Protein AF-A0A2R6L398-F1 (afdb_monomer_lite)

pLDDT: mean 74.59, std 21.19, range [33.53, 98.88]

Secondary structure (DSSP, 8-state):
--BS-EE-STT-EE-S-BS-EE-STT-EE-S-BS-EE-STT-EE-S-BS-EE-STT-EE-S-BS-EE-STT-EE-SBBS-EE-STT-B--B-SSS-----SSS---------BTTBPPSSSS------TTEEEEE-SSS-EEEEETT---------GGG----PPP-HHHHHHHHHT---EEE--SSTTTT-SS--EEE--HHHHHHHH---

Structure (mmCIF, N/CA/C/O backbone):
data_AF-A0A2R6L398-F1
#
_entry.id   AF-A0A2R6L398-F1
#
loop_
_atom_site.group_PDB
_atom_site.id
_atom_site.type_symbol
_atom_site.label_atom_id
_atom_site.label_alt_id
_atom_site.label_comp_id
_atom_site.label_asym_id
_atom_site.label_entity_id
_atom_site.label_seq_id
_atom_site.pdbx_PDB_ins_code
_atom_site.Cartn_x
_atom_site.Cartn_y
_atom_site.Cartn_z
_atom_site.occupancy
_atom_site.B_iso_or_equiv
_atom_site.auth_seq_id
_atom_site.auth_comp_id
_atom_site.auth_asym_id
_atom_site.auth_atom_id
_atom_site.pdbx_PDB_model_num
ATOM 1 N N . GLY A 1 1 ? 15.435 5.598 -22.500 1.00 84.69 1 GLY A N 1
ATOM 2 C CA . GLY A 1 1 ? 16.871 5.995 -22.479 1.00 84.69 1 GLY A CA 1
ATOM 3 C C . GLY A 1 1 ? 17.606 5.277 -21.354 1.00 84.69 1 GLY A C 1
ATOM 4 O O . GLY A 1 1 ? 17.032 4.351 -20.804 1.00 84.69 1 GLY A O 1
ATOM 5 N N . GLY A 1 2 ? 18.828 5.672 -20.981 1.00 94.19 2 GLY A N 1
ATOM 6 C CA . GLY A 1 2 ? 19.581 5.035 -19.880 1.00 94.19 2 GLY A CA 1
ATOM 7 C C . GLY A 1 2 ? 20.466 3.852 -20.300 1.00 94.19 2 GLY A C 1
ATOM 8 O O . GLY A 1 2 ? 20.735 3.682 -21.487 1.00 94.19 2 GLY A O 1
ATOM 9 N N . GLU A 1 3 ? 20.933 3.059 -19.334 1.00 97.88 3 GLU A N 1
ATOM 10 C CA . GLU A 1 3 ? 21.936 2.000 -19.526 1.00 97.88 3 GLU A CA 1
ATOM 11 C C . GLU A 1 3 ? 21.366 0.613 -19.180 1.00 97.88 3 GLU A C 1
ATOM 13 O O . GLU A 1 3 ? 20.713 0.431 -18.155 1.00 97.88 3 GLU A O 1
ATOM 18 N N . ALA A 1 4 ? 21.632 -0.377 -20.040 1.00 97.44 4 ALA A N 1
ATOM 19 C CA . ALA A 1 4 ? 21.307 -1.792 -19.821 1.00 97.44 4 ALA A CA 1
ATOM 20 C C . ALA A 1 4 ? 19.818 -2.117 -19.555 1.00 97.44 4 ALA A C 1
ATOM 22 O O . ALA A 1 4 ? 19.506 -3.110 -18.905 1.00 97.44 4 ALA A O 1
ATOM 23 N N . ASN A 1 5 ? 18.888 -1.312 -20.073 1.00 98.19 5 ASN A N 1
ATOM 24 C CA . ASN A 1 5 ? 17.454 -1.602 -19.991 1.00 98.19 5 ASN A CA 1
ATOM 25 C C . ASN A 1 5 ? 17.017 -2.598 -21.077 1.00 98.19 5 ASN A C 1
ATOM 27 O O . ASN A 1 5 ? 17.480 -2.510 -22.215 1.00 98.19 5 ASN A O 1
ATOM 31 N N . THR A 1 6 ? 16.084 -3.491 -20.748 1.00 98.44 6 THR A N 1
ATOM 32 C CA . THR A 1 6 ? 15.532 -4.501 -21.662 1.00 98.44 6 THR A CA 1
ATOM 33 C C . THR A 1 6 ? 14.008 -4.421 -21.686 1.00 98.44 6 THR A C 1
ATOM 35 O O . THR A 1 6 ? 13.364 -4.649 -20.671 1.00 98.44 6 THR A O 1
ATOM 38 N N . ALA A 1 7 ? 13.424 -4.138 -22.849 1.00 98.19 7 ALA A N 1
ATOM 39 C CA . ALA A 1 7 ? 11.990 -4.279 -23.102 1.00 98.19 7 ALA A CA 1
ATOM 40 C C . ALA A 1 7 ? 11.810 -5.362 -24.173 1.00 98.19 7 ALA A C 1
ATOM 42 O O . ALA A 1 7 ? 12.080 -5.111 -25.346 1.00 98.19 7 ALA A O 1
ATOM 43 N N . SER A 1 8 ? 11.461 -6.583 -23.765 1.00 98.19 8 SER A N 1
ATOM 44 C CA . SER A 1 8 ? 11.396 -7.752 -24.658 1.00 98.19 8 SER A CA 1
ATOM 45 C C . SER A 1 8 ? 9.987 -8.306 -24.858 1.00 98.19 8 SER A C 1
ATOM 47 O O . SER A 1 8 ? 9.785 -9.107 -25.768 1.00 98.19 8 SER A O 1
ATOM 49 N N . GLY A 1 9 ? 9.024 -7.909 -24.021 1.00 97.75 9 GLY A N 1
ATOM 50 C CA . GLY A 1 9 ? 7.619 -8.270 -24.196 1.00 97.75 9 GLY A CA 1
ATOM 51 C C . GLY A 1 9 ? 6.961 -7.523 -25.360 1.00 97.75 9 GLY A C 1
ATOM 52 O O . GLY A 1 9 ? 7.404 -6.444 -25.764 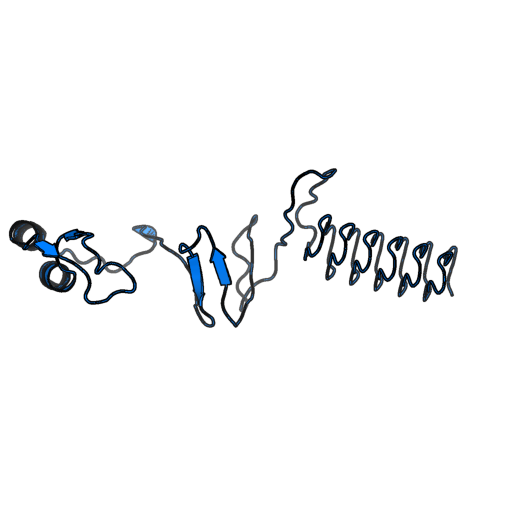1.00 97.75 9 GLY A O 1
ATOM 53 N N . ILE A 1 10 ? 5.881 -8.085 -25.906 1.00 98.38 10 ILE A N 1
ATOM 54 C CA . ILE A 1 10 ? 5.078 -7.423 -26.948 1.00 98.38 10 ILE A CA 1
ATOM 55 C C . ILE A 1 10 ? 4.524 -6.119 -26.364 1.00 98.38 10 ILE A C 1
ATOM 57 O O . ILE A 1 10 ? 3.899 -6.156 -25.315 1.00 98.38 10 ILE A O 1
ATOM 61 N N . ASN A 1 11 ? 4.752 -4.976 -27.019 1.00 98.50 11 ASN A N 1
ATOM 62 C CA . ASN A 1 11 ? 4.367 -3.637 -26.536 1.00 98.50 11 ASN A CA 1
ATOM 63 C C . ASN A 1 11 ? 4.951 -3.233 -25.165 1.00 98.50 11 ASN A C 1
ATOM 65 O O . ASN A 1 11 ? 4.483 -2.265 -24.564 1.00 98.50 11 ASN A O 1
ATOM 69 N N . ALA A 1 12 ? 5.965 -3.942 -24.661 1.00 98.38 12 ALA A N 1
ATOM 70 C CA . ALA A 1 12 ? 6.579 -3.605 -23.385 1.00 98.38 12 ALA A CA 1
ATOM 71 C C . ALA A 1 12 ? 7.291 -2.245 -23.448 1.00 98.38 12 ALA A C 1
ATOM 73 O O . ALA A 1 12 ? 7.901 -1.884 -24.458 1.00 98.38 12 ALA A O 1
ATOM 74 N N . THR A 1 13 ? 7.253 -1.499 -22.345 1.00 98.69 13 THR A N 1
ATOM 75 C CA . THR A 1 13 ? 7.833 -0.156 -22.249 1.00 98.69 13 THR A CA 1
ATOM 76 C C . THR A 1 13 ? 8.787 -0.052 -21.066 1.00 98.69 13 THR A C 1
ATOM 78 O O . THR A 1 13 ? 8.458 -0.431 -19.946 1.00 98.69 13 THR A O 1
ATOM 81 N N . VAL A 1 14 ? 9.964 0.536 -21.299 1.00 98.69 14 VAL A N 1
ATOM 82 C CA . VAL A 1 14 ? 10.864 1.006 -20.237 1.00 98.69 14 VAL A CA 1
ATOM 83 C C . VAL A 1 14 ? 11.186 2.480 -20.486 1.00 98.69 14 VAL A C 1
ATOM 85 O O . VAL A 1 14 ? 11.878 2.811 -21.451 1.00 98.69 14 VAL A O 1
ATOM 88 N N . GLY A 1 15 ? 10.709 3.379 -19.620 1.00 98.06 15 GLY A N 1
ATOM 89 C CA . GLY A 1 15 ? 10.898 4.828 -19.791 1.00 98.06 15 GLY A CA 1
ATOM 90 C C . GLY A 1 15 ? 12.375 5.256 -19.741 1.00 98.06 15 GLY A C 1
ATOM 91 O O . GLY A 1 15 ? 12.854 6.056 -20.555 1.00 98.06 15 GLY A O 1
ATOM 92 N N . GLY A 1 16 ? 13.157 4.646 -18.850 1.00 97.38 16 GLY A N 1
ATOM 93 C CA . GLY A 1 16 ? 14.610 4.800 -18.794 1.00 97.38 16 GLY A CA 1
ATOM 94 C C . GLY A 1 16 ? 15.235 4.207 -17.534 1.00 97.38 16 GLY A C 1
ATOM 95 O O . GLY A 1 16 ? 14.628 3.355 -16.899 1.00 97.38 16 GLY A O 1
ATOM 96 N N . GLY A 1 17 ? 16.436 4.660 -17.158 1.00 98.38 17 GLY A N 1
ATOM 97 C CA . GLY A 1 17 ? 17.116 4.228 -15.929 1.00 98.38 17 GLY A CA 1
ATOM 98 C C . GLY A 1 17 ? 18.254 3.230 -16.154 1.00 98.38 17 GLY A C 1
ATOM 99 O O . GLY A 1 17 ? 18.894 3.268 -17.206 1.00 98.38 17 GLY A O 1
ATOM 100 N N . TYR A 1 18 ? 18.523 2.383 -15.160 1.00 98.69 18 TYR A N 1
ATOM 101 C CA . TYR A 1 18 ? 19.622 1.412 -15.164 1.00 98.69 18 TYR A CA 1
ATOM 102 C C . TYR A 1 18 ? 19.107 -0.007 -14.913 1.00 98.69 18 TYR A C 1
ATOM 104 O O . TYR A 1 18 ? 18.478 -0.248 -13.886 1.00 98.69 18 TYR A O 1
ATOM 112 N N . GLN A 1 19 ? 19.416 -0.947 -15.808 1.00 98.50 19 GLN A N 1
ATOM 113 C CA . GLN A 1 19 ? 19.125 -2.379 -15.633 1.00 98.50 19 GLN A CA 1
ATOM 114 C C . GLN A 1 19 ? 17.650 -2.735 -15.368 1.00 98.50 19 GLN A C 1
ATOM 116 O O . GLN A 1 19 ? 17.361 -3.704 -14.673 1.00 98.50 19 GLN A O 1
ATOM 121 N N . ASN A 1 20 ? 16.700 -1.985 -15.923 1.00 98.69 20 ASN A N 1
ATOM 122 C CA . ASN A 1 20 ? 15.286 -2.348 -15.831 1.00 98.69 20 ASN A CA 1
ATOM 123 C C . ASN A 1 20 ? 14.907 -3.385 -16.899 1.00 98.69 20 ASN A C 1
ATOM 125 O O . ASN A 1 20 ? 15.384 -3.306 -18.034 1.00 98.69 20 ASN A O 1
ATOM 129 N N . ALA A 1 21 ? 14.013 -4.314 -16.566 1.00 98.75 21 ALA A N 1
ATOM 130 C CA . ALA A 1 21 ? 13.525 -5.359 -17.458 1.00 98.75 21 ALA A CA 1
ATOM 131 C C . ALA A 1 21 ? 11.990 -5.365 -17.521 1.00 98.75 21 ALA A C 1
ATOM 133 O O . ALA A 1 21 ? 11.333 -5.474 -16.493 1.00 98.75 21 ALA A O 1
ATOM 134 N N . ALA A 1 22 ? 11.424 -5.292 -18.725 1.00 98.69 22 ALA A N 1
ATOM 135 C CA . ALA A 1 22 ? 10.001 -5.485 -19.001 1.00 98.69 22 ALA A CA 1
ATOM 136 C C . ALA A 1 22 ? 9.844 -6.610 -20.041 1.00 98.69 22 ALA A C 1
ATOM 138 O O . ALA A 1 22 ? 10.127 -6.417 -21.227 1.00 98.69 22 ALA A O 1
ATOM 139 N N . SER A 1 23 ? 9.461 -7.806 -19.595 1.00 98.69 23 SER A N 1
ATOM 140 C CA . SER A 1 23 ? 9.405 -9.023 -20.418 1.00 98.69 23 SER A CA 1
ATOM 141 C C . SER A 1 23 ? 7.994 -9.564 -20.658 1.00 98.69 23 SER A C 1
ATOM 143 O O . SER A 1 23 ? 7.816 -10.313 -21.618 1.00 98.69 23 SER A O 1
ATOM 145 N N . GLY A 1 24 ? 7.004 -9.174 -19.849 1.00 98.44 24 GLY A N 1
ATOM 146 C CA . GLY A 1 24 ? 5.597 -9.521 -20.072 1.00 98.44 24 GLY A CA 1
ATOM 147 C C . GLY A 1 24 ? 4.974 -8.740 -21.242 1.00 98.44 24 GLY A C 1
ATOM 148 O O . GLY A 1 24 ? 5.455 -7.649 -21.573 1.00 98.44 24 GLY A O 1
ATOM 149 N N . PRO A 1 25 ? 3.927 -9.258 -21.909 1.00 98.69 25 PRO A N 1
ATOM 150 C CA . PRO A 1 25 ? 3.169 -8.467 -22.875 1.00 98.69 25 PRO A CA 1
ATOM 151 C C . PRO A 1 25 ? 2.575 -7.223 -22.196 1.00 98.69 25 PRO A C 1
ATOM 153 O O . PRO A 1 25 ? 2.178 -7.266 -21.041 1.00 98.69 25 PRO A O 1
ATOM 156 N N . ASN A 1 26 ? 2.603 -6.077 -22.875 1.00 98.69 26 ASN A N 1
ATOM 157 C CA . ASN A 1 26 ? 2.154 -4.772 -22.370 1.00 98.69 26 ASN A CA 1
ATOM 158 C C . ASN A 1 26 ? 2.790 -4.327 -21.027 1.00 98.69 26 ASN A C 1
ATOM 160 O O . ASN A 1 26 ? 2.336 -3.358 -20.420 1.00 98.69 26 ASN A O 1
ATOM 164 N N . ALA A 1 27 ? 3.860 -4.994 -20.577 1.00 98.62 27 ALA A N 1
ATOM 165 C CA . ALA A 1 27 ? 4.547 -4.697 -19.328 1.00 98.62 27 ALA A CA 1
ATOM 166 C C . ALA A 1 27 ? 5.173 -3.299 -19.345 1.00 98.62 27 ALA A C 1
ATOM 168 O O . ALA A 1 27 ? 5.813 -2.907 -20.327 1.00 98.62 27 ALA A O 1
ATOM 169 N N . THR A 1 28 ? 5.071 -2.567 -18.237 1.00 98.88 28 THR A N 1
ATOM 170 C CA . THR A 1 28 ? 5.605 -1.202 -18.147 1.00 98.88 28 THR A CA 1
ATOM 171 C C . THR A 1 28 ? 6.526 -1.011 -16.950 1.00 98.88 28 THR A C 1
ATOM 173 O O . THR A 1 28 ? 6.137 -1.217 -15.806 1.00 98.88 28 THR A O 1
ATOM 176 N N . VAL A 1 29 ? 7.739 -0.516 -17.205 1.00 98.81 29 VAL A N 1
ATOM 177 C CA . VAL A 1 29 ? 8.603 0.097 -16.189 1.00 98.81 29 VAL A CA 1
ATOM 178 C C . VAL A 1 29 ? 8.711 1.594 -16.467 1.00 98.81 29 VAL A C 1
ATOM 180 O O . VAL A 1 29 ? 9.282 2.006 -17.480 1.00 98.81 29 VAL A O 1
ATOM 183 N N . GLY A 1 30 ? 8.223 2.437 -15.556 1.00 98.38 30 GLY A N 1
ATOM 184 C CA . GLY A 1 30 ? 8.319 3.895 -15.708 1.00 98.38 30 GLY A CA 1
ATOM 185 C C . GLY A 1 30 ? 9.768 4.407 -15.706 1.00 98.38 30 GLY A C 1
ATOM 186 O O . GLY A 1 30 ? 10.127 5.298 -16.478 1.00 98.38 30 GLY A O 1
ATOM 187 N N . GLY A 1 31 ? 10.640 3.795 -14.899 1.00 97.75 31 GLY A N 1
ATOM 188 C CA . GLY A 1 31 ? 12.075 4.082 -14.839 1.00 97.75 31 GLY A CA 1
ATOM 189 C C . GLY A 1 31 ? 12.742 3.459 -13.611 1.00 97.75 31 GLY A C 1
ATOM 190 O O . GLY A 1 31 ? 12.223 2.505 -13.040 1.00 97.75 31 GLY A O 1
ATOM 191 N N . GLY A 1 32 ? 13.874 4.013 -13.165 1.00 98.44 32 GLY A N 1
ATOM 192 C CA . GLY A 1 32 ? 14.537 3.597 -11.919 1.00 98.44 32 GLY A CA 1
ATOM 193 C C . GLY A 1 32 ? 15.734 2.665 -12.118 1.00 98.44 32 GLY A C 1
ATOM 194 O O . GLY A 1 32 ? 16.433 2.767 -13.128 1.00 98.44 32 GLY A O 1
ATOM 195 N N . ASN A 1 33 ? 16.007 1.812 -11.133 1.00 98.69 33 ASN A N 1
ATOM 196 C CA . ASN A 1 33 ? 17.185 0.947 -11.095 1.00 98.69 33 ASN A CA 1
ATOM 197 C C . ASN A 1 33 ? 16.785 -0.504 -10.785 1.00 98.69 33 ASN A C 1
ATOM 199 O O . ASN A 1 33 ? 16.186 -0.764 -9.746 1.00 98.69 33 ASN A O 1
ATOM 203 N N . GLN A 1 34 ? 17.143 -1.443 -11.660 1.00 98.56 34 GLN A N 1
ATOM 204 C CA . GLN A 1 34 ? 16.957 -2.880 -11.431 1.00 98.56 34 GLN A CA 1
ATOM 205 C C . GLN A 1 34 ? 15.504 -3.303 -11.147 1.00 98.56 34 GLN A C 1
ATOM 207 O O . GLN A 1 34 ? 15.262 -4.217 -10.363 1.00 98.56 34 GLN A O 1
ATOM 212 N N . ASN A 1 35 ? 14.522 -2.653 -11.775 1.00 98.75 35 ASN A N 1
ATOM 213 C CA . ASN A 1 35 ? 13.124 -3.076 -11.692 1.00 98.75 35 ASN A CA 1
ATOM 214 C C . ASN A 1 35 ? 12.819 -4.165 -12.728 1.00 98.75 35 ASN A C 1
ATOM 216 O O . ASN A 1 35 ? 13.291 -4.084 -13.861 1.00 98.75 35 ASN A O 1
ATOM 220 N N . THR A 1 36 ? 12.000 -5.150 -12.365 1.00 98.75 36 THR A N 1
ATOM 221 C CA . THR A 1 36 ? 11.610 -6.273 -13.229 1.00 98.75 36 THR A CA 1
ATOM 222 C C . THR A 1 36 ? 10.093 -6.360 -13.348 1.00 98.75 36 THR A C 1
ATOM 224 O O . THR A 1 36 ? 9.387 -6.392 -12.348 1.00 98.75 36 THR A O 1
ATOM 227 N N . VAL A 1 37 ? 9.577 -6.435 -14.570 1.00 98.81 37 VAL A N 1
ATOM 228 C CA . VAL A 1 37 ? 8.153 -6.630 -14.852 1.00 98.81 37 VAL A CA 1
ATOM 229 C C . VAL A 1 37 ? 8.009 -7.775 -15.840 1.00 98.81 37 VAL A C 1
ATOM 231 O O . VAL A 1 37 ? 8.422 -7.651 -16.993 1.00 98.81 37 VAL A O 1
ATOM 234 N N . SER A 1 38 ? 7.454 -8.898 -15.394 1.00 98.69 38 SER A N 1
ATOM 235 C CA . SER A 1 38 ? 7.318 -10.114 -16.207 1.00 98.69 38 SER A CA 1
ATOM 236 C C . SER A 1 38 ? 5.878 -10.580 -16.409 1.00 98.69 38 SER A C 1
ATOM 238 O O . SER A 1 38 ? 5.661 -11.446 -17.252 1.00 98.69 38 SER A O 1
ATOM 240 N N . GLY A 1 39 ? 4.915 -10.030 -15.663 1.00 98.38 39 GLY A N 1
ATOM 241 C CA . GLY A 1 39 ? 3.491 -10.315 -15.853 1.00 98.38 39 GLY A CA 1
ATOM 242 C C . GLY A 1 39 ? 2.902 -9.602 -17.074 1.00 98.38 39 GLY A C 1
ATOM 243 O O . GLY A 1 39 ? 3.400 -8.546 -17.473 1.00 98.38 39 GLY A O 1
ATOM 244 N N . ASP A 1 40 ? 1.857 -10.177 -17.675 1.00 98.69 40 ASP A N 1
ATOM 245 C CA . ASP A 1 40 ? 1.078 -9.504 -18.725 1.00 98.69 40 ASP A CA 1
ATOM 246 C C . ASP A 1 40 ? 0.360 -8.287 -18.135 1.00 98.69 40 ASP A C 1
ATOM 248 O O . ASP A 1 40 ? -0.148 -8.359 -17.021 1.00 98.69 40 ASP A O 1
ATOM 252 N N . GLN A 1 41 ? 0.387 -7.154 -18.839 1.00 98.62 41 GLN A N 1
ATOM 253 C CA . GLN A 1 41 ? -0.170 -5.860 -18.414 1.00 98.62 41 GLN A CA 1
ATOM 254 C C . GLN A 1 41 ? 0.350 -5.332 -17.059 1.00 98.62 41 GLN A C 1
ATOM 256 O O . GLN A 1 41 ? -0.134 -4.320 -16.551 1.00 98.62 41 GLN A O 1
ATOM 261 N N . ALA A 1 42 ? 1.366 -5.969 -16.475 1.00 98.75 42 ALA A N 1
ATOM 262 C CA . ALA A 1 42 ? 1.906 -5.589 -15.181 1.00 98.75 42 ALA A CA 1
ATOM 263 C C . ALA A 1 42 ? 2.699 -4.276 -15.259 1.00 98.75 42 ALA A C 1
ATOM 265 O O . ALA A 1 42 ? 3.251 -3.902 -16.302 1.00 98.75 42 ALA A O 1
ATOM 266 N N . THR A 1 43 ? 2.792 -3.566 -14.135 1.00 98.88 43 THR A N 1
ATOM 267 C CA . THR A 1 43 ? 3.440 -2.251 -14.081 1.00 98.88 43 THR A CA 1
ATOM 268 C C . THR A 1 43 ? 4.317 -2.079 -12.846 1.00 98.88 43 THR A C 1
ATOM 270 O O . THR A 1 43 ? 3.900 -2.339 -11.723 1.00 98.88 43 THR A O 1
ATOM 273 N N . VAL A 1 44 ? 5.521 -1.537 -13.046 1.00 98.81 44 VAL A N 1
ATOM 274 C CA . VAL A 1 44 ? 6.323 -0.897 -11.996 1.00 98.81 44 VAL A CA 1
ATOM 275 C C . VAL A 1 44 ? 6.459 0.590 -12.326 1.00 98.81 44 VAL A C 1
ATOM 277 O O . VAL A 1 44 ? 7.081 0.962 -13.323 1.00 98.81 44 VAL A O 1
ATOM 280 N N . GLY A 1 45 ? 5.927 1.469 -11.474 1.00 98.31 45 GLY A N 1
ATOM 281 C CA . GLY A 1 45 ? 5.999 2.922 -11.688 1.00 98.31 45 GLY A CA 1
ATOM 282 C C . GLY A 1 45 ? 7.432 3.476 -11.659 1.00 98.31 45 GLY A C 1
ATOM 283 O O . GLY A 1 45 ? 7.767 4.401 -12.399 1.00 98.31 45 GLY A O 1
ATOM 284 N N . GLY A 1 46 ? 8.313 2.877 -10.854 1.00 97.56 46 GLY A N 1
ATOM 285 C CA . GLY A 1 46 ? 9.731 3.228 -10.759 1.00 97.56 46 GLY A CA 1
ATOM 286 C C . GLY A 1 46 ? 10.385 2.668 -9.495 1.00 97.56 46 GLY A C 1
ATOM 287 O O . GLY A 1 46 ? 9.925 1.675 -8.940 1.00 97.56 46 GLY A O 1
ATOM 288 N N . GLY A 1 47 ? 11.444 3.315 -9.005 1.00 98.31 47 GLY A N 1
ATOM 289 C CA . GLY A 1 47 ? 12.132 2.910 -7.773 1.00 98.31 47 GLY A CA 1
ATOM 290 C C . GLY A 1 47 ? 13.322 1.979 -8.009 1.00 98.31 47 GLY A C 1
ATOM 291 O O . GLY A 1 47 ? 13.963 2.059 -9.060 1.00 98.31 47 GLY A O 1
ATOM 292 N N . ILE A 1 48 ? 13.656 1.165 -7.008 1.00 98.38 48 ILE A N 1
ATOM 293 C CA . ILE A 1 48 ? 14.847 0.312 -6.993 1.00 98.38 48 ILE A CA 1
ATOM 294 C C . ILE A 1 48 ? 14.457 -1.122 -6.622 1.00 98.38 48 ILE A C 1
ATOM 296 O O . ILE A 1 48 ? 13.837 -1.329 -5.581 1.00 98.38 48 ILE A O 1
ATOM 300 N N . LEU A 1 49 ? 14.891 -2.111 -7.408 1.00 97.44 49 LEU A N 1
ATOM 301 C CA . LEU A 1 49 ? 14.714 -3.544 -7.112 1.00 97.44 49 LEU A CA 1
ATOM 302 C C . LEU A 1 49 ? 13.249 -4.000 -6.962 1.00 97.44 49 LEU A C 1
ATOM 304 O O . LEU A 1 49 ? 12.976 -4.958 -6.243 1.00 97.44 49 LEU A O 1
ATOM 308 N N . ASN A 1 50 ? 12.295 -3.333 -7.611 1.00 97.88 50 ASN A N 1
ATOM 309 C CA . ASN A 1 50 ? 10.892 -3.745 -7.562 1.00 97.88 50 ASN A CA 1
ATOM 310 C C . ASN A 1 50 ? 10.584 -4.824 -8.611 1.00 97.88 50 ASN A C 1
ATOM 312 O O . ASN A 1 50 ? 11.125 -4.781 -9.715 1.00 97.88 50 ASN A O 1
ATOM 316 N N . THR A 1 51 ? 9.692 -5.759 -8.287 1.00 98.25 51 THR A N 1
ATOM 317 C CA . THR A 1 51 ? 9.272 -6.861 -9.162 1.00 98.25 51 THR A CA 1
ATOM 318 C C . THR A 1 51 ? 7.749 -6.909 -9.292 1.00 98.25 51 THR A C 1
ATOM 320 O O . THR A 1 51 ? 7.063 -7.009 -8.283 1.00 98.25 51 THR A O 1
ATOM 323 N N . ALA A 1 52 ? 7.213 -6.882 -10.514 1.00 98.19 52 ALA A N 1
ATOM 324 C CA . ALA A 1 52 ? 5.804 -7.175 -10.799 1.00 98.19 52 ALA A CA 1
ATOM 325 C C . ALA A 1 52 ? 5.714 -8.367 -11.768 1.00 98.19 52 ALA A C 1
ATOM 327 O O . ALA A 1 52 ? 5.997 -8.236 -12.961 1.00 98.19 52 ALA A O 1
ATOM 328 N N . SER A 1 53 ? 5.398 -9.555 -11.252 1.00 97.94 53 SER A N 1
ATOM 329 C CA . SER A 1 53 ? 5.426 -10.809 -12.018 1.00 97.94 53 SER A CA 1
ATOM 330 C C . SER A 1 53 ? 4.064 -11.469 -12.219 1.00 97.94 53 SER A C 1
ATOM 332 O O . SER A 1 53 ? 3.978 -12.361 -13.059 1.00 97.94 53 SER A O 1
ATOM 334 N N . GLY A 1 54 ? 3.033 -11.055 -11.477 1.00 94.56 54 GLY A N 1
ATOM 335 C CA . GLY A 1 54 ? 1.655 -11.494 -11.703 1.00 94.56 54 GLY A CA 1
ATOM 336 C C . GLY A 1 54 ? 1.008 -10.768 -12.883 1.00 94.56 54 GLY A C 1
ATOM 337 O O . GLY A 1 54 ? 1.405 -9.652 -13.217 1.00 94.56 54 GLY A O 1
ATOM 338 N N . GLU A 1 55 ? 0.032 -11.400 -13.530 1.00 98.19 55 GLU A N 1
ATOM 339 C CA . GLU A 1 55 ? -0.799 -10.750 -14.555 1.00 98.19 55 GLU A CA 1
ATOM 340 C C . GLU A 1 55 ? -1.550 -9.563 -13.940 1.00 98.19 55 GLU A C 1
ATOM 342 O O . GLU A 1 55 ? -2.044 -9.669 -12.825 1.00 98.19 55 GLU A O 1
ATOM 347 N N . GLU A 1 56 ? -1.557 -8.415 -14.616 1.00 98.38 56 GLU A N 1
ATOM 348 C CA . GLU A 1 56 ? -2.160 -7.152 -14.152 1.00 98.38 56 GLU A CA 1
ATOM 349 C C . GLU A 1 56 ? -1.611 -6.629 -12.803 1.00 98.38 56 GLU A C 1
ATOM 351 O O . GLU A 1 56 ? -2.122 -5.665 -12.229 1.00 98.38 56 GLU A O 1
ATOM 356 N N . ALA A 1 57 ? -0.509 -7.202 -12.308 1.00 96.56 57 ALA A N 1
ATOM 357 C CA . ALA A 1 57 ?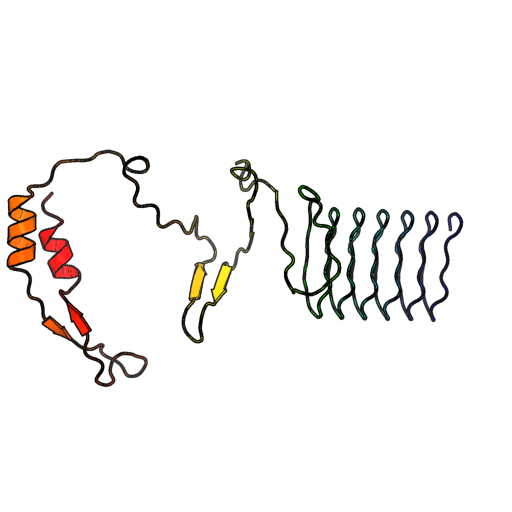 0.093 -6.803 -11.045 1.00 96.56 57 ALA A CA 1
ATOM 358 C C . ALA A 1 57 ? 0.705 -5.396 -11.118 1.00 96.56 57 ALA A C 1
ATOM 360 O O . ALA A 1 57 ? 1.359 -5.017 -12.096 1.00 96.56 57 ALA A O 1
ATOM 361 N N . THR A 1 58 ? 0.570 -4.631 -10.038 1.00 98.50 58 THR A N 1
ATOM 362 C CA . THR A 1 58 ? 1.050 -3.249 -9.966 1.00 98.50 58 THR A CA 1
ATOM 363 C C . THR A 1 58 ? 1.964 -3.030 -8.768 1.00 98.50 58 THR A C 1
ATOM 365 O O . THR A 1 58 ? 1.587 -3.251 -7.622 1.00 98.50 58 THR A O 1
ATOM 368 N N . VAL A 1 59 ? 3.157 -2.493 -9.020 1.00 98.06 59 VAL A N 1
ATOM 369 C CA . VAL A 1 59 ? 4.017 -1.894 -7.997 1.00 98.06 59 VAL A CA 1
ATOM 370 C C . VAL A 1 59 ? 4.149 -0.397 -8.270 1.00 98.06 59 VAL A C 1
ATOM 372 O O . VAL A 1 59 ? 4.766 0.018 -9.252 1.00 98.06 59 VAL A O 1
ATOM 375 N N . GLY A 1 60 ? 3.617 0.450 -7.390 1.00 97.31 60 GLY A N 1
ATOM 376 C CA . GLY A 1 60 ? 3.658 1.908 -7.578 1.00 97.31 60 GLY A CA 1
ATOM 377 C C . GLY A 1 60 ? 5.083 2.486 -7.601 1.00 97.31 60 GLY A C 1
ATOM 378 O O . GLY A 1 60 ? 5.371 3.428 -8.338 1.00 97.31 60 GLY A O 1
ATOM 379 N N . GLY A 1 61 ? 6.007 1.891 -6.842 1.00 95.81 61 GLY A N 1
ATOM 380 C CA . GLY A 1 61 ? 7.421 2.267 -6.793 1.00 95.81 61 GLY A CA 1
ATOM 381 C C . GLY A 1 61 ? 8.091 1.801 -5.500 1.00 95.81 61 GLY A C 1
ATOM 382 O O . GLY A 1 61 ? 7.646 0.832 -4.894 1.00 95.81 61 GLY A O 1
ATOM 383 N N . GLY A 1 62 ? 9.137 2.498 -5.043 1.00 95.62 62 GLY A N 1
ATOM 384 C CA . GLY A 1 62 ? 9.794 2.211 -3.758 1.00 95.62 62 GLY A CA 1
ATOM 385 C C . GLY A 1 62 ? 11.048 1.336 -3.865 1.00 95.62 62 GLY A C 1
ATOM 386 O O . GLY A 1 62 ? 11.741 1.397 -4.882 1.00 95.62 62 GLY A O 1
ATOM 387 N N . TYR A 1 63 ? 11.370 0.581 -2.811 1.00 93.56 63 TYR A N 1
ATOM 388 C CA . TYR A 1 63 ? 12.560 -0.278 -2.741 1.00 93.56 63 TYR A CA 1
ATOM 389 C C . TYR A 1 63 ? 12.204 -1.733 -2.428 1.00 93.56 63 TYR A C 1
ATOM 391 O O . TYR A 1 63 ? 11.691 -2.028 -1.348 1.00 93.56 63 TYR A O 1
ATOM 399 N N . GLN A 1 64 ? 12.593 -2.651 -3.312 1.00 90.75 64 GLN A N 1
ATOM 400 C CA . GLN A 1 64 ? 12.528 -4.096 -3.080 1.00 90.75 64 GLN A CA 1
ATOM 401 C C . GLN A 1 64 ? 11.101 -4.634 -2.847 1.00 90.75 64 GLN A C 1
ATOM 403 O O . GLN A 1 64 ? 10.907 -5.533 -2.035 1.00 90.75 64 GLN A O 1
ATOM 408 N N . ASN A 1 65 ? 10.100 -4.071 -3.525 1.00 89.19 65 ASN A N 1
ATOM 409 C CA . ASN A 1 65 ? 8.712 -4.540 -3.471 1.00 89.19 65 ASN A CA 1
ATOM 410 C C . ASN A 1 65 ? 8.452 -5.639 -4.514 1.00 89.19 65 ASN A C 1
ATOM 412 O O . ASN A 1 65 ? 9.002 -5.574 -5.610 1.00 89.19 65 ASN A O 1
ATOM 416 N N . THR A 1 66 ? 7.598 -6.614 -4.208 1.00 90.31 66 THR A N 1
ATOM 417 C CA . THR A 1 66 ? 7.220 -7.721 -5.101 1.00 90.31 66 THR A CA 1
ATOM 418 C C . THR A 1 66 ? 5.700 -7.838 -5.186 1.00 90.31 66 THR A C 1
ATOM 420 O O . THR A 1 66 ? 5.050 -7.972 -4.158 1.00 90.31 66 THR A O 1
ATOM 423 N N . ALA A 1 67 ? 5.131 -7.808 -6.389 1.00 87.75 67 ALA A N 1
ATOM 424 C CA . ALA A 1 67 ? 3.738 -8.162 -6.662 1.00 87.75 67 ALA A CA 1
ATOM 425 C C . ALA A 1 67 ? 3.716 -9.354 -7.633 1.00 87.75 67 ALA A C 1
ATOM 427 O O . ALA A 1 67 ? 4.002 -9.192 -8.822 1.00 87.75 67 ALA A O 1
ATOM 428 N N . SER A 1 68 ? 3.467 -10.565 -7.130 1.00 86.62 68 SER A N 1
ATOM 429 C CA . SER A 1 68 ? 3.526 -11.807 -7.916 1.00 86.62 68 SER A CA 1
ATOM 430 C C . SER A 1 68 ? 2.184 -12.508 -8.114 1.00 86.62 68 SER A C 1
ATOM 432 O O . SER A 1 68 ? 2.119 -13.395 -8.963 1.00 86.62 68 SER A O 1
ATOM 434 N N . GLY A 1 69 ? 1.138 -12.115 -7.386 1.00 76.56 69 GLY A N 1
ATOM 435 C CA . GLY A 1 69 ? -0.226 -12.586 -7.630 1.00 76.56 69 GLY A CA 1
ATOM 436 C C . GLY A 1 69 ? -0.908 -11.856 -8.791 1.00 76.56 69 GLY A C 1
ATOM 437 O O . GLY A 1 69 ? -0.538 -10.729 -9.122 1.00 76.56 69 GLY A O 1
ATOM 438 N N . THR A 1 70 ? -1.896 -12.494 -9.421 1.00 85.81 70 THR A N 1
ATOM 439 C CA . THR A 1 70 ? -2.740 -11.855 -10.446 1.00 85.81 70 THR A CA 1
ATOM 440 C C . THR A 1 70 ? -3.520 -10.686 -9.840 1.00 85.81 70 THR A C 1
ATOM 442 O O . THR A 1 70 ? -4.043 -10.816 -8.743 1.00 85.81 70 THR A O 1
ATOM 445 N N . GLU A 1 71 ? -3.556 -9.529 -10.499 1.00 87.06 71 GLU A N 1
ATOM 446 C CA . GLU A 1 71 ? -4.201 -8.295 -10.007 1.00 87.06 71 GLU A CA 1
ATOM 447 C C . GLU A 1 71 ? -3.635 -7.771 -8.661 1.00 87.06 71 GLU A C 1
ATOM 449 O O . GLU A 1 71 ? -4.166 -6.842 -8.048 1.00 87.06 71 GLU A O 1
ATOM 454 N N . ALA A 1 72 ? -2.504 -8.317 -8.197 1.00 80.31 72 ALA A N 1
ATOM 455 C CA . ALA A 1 72 ? -1.892 -7.932 -6.932 1.00 80.31 72 ALA A CA 1
ATOM 456 C C . ALA A 1 72 ? -1.301 -6.516 -6.988 1.00 80.31 72 ALA A C 1
ATOM 458 O O . ALA A 1 72 ? -0.642 -6.124 -7.954 1.00 80.31 72 ALA A O 1
ATOM 459 N N . THR A 1 73 ? -1.464 -5.752 -5.910 1.00 89.31 73 THR A N 1
ATOM 460 C CA . THR A 1 73 ? -1.027 -4.359 -5.825 1.00 89.31 73 THR A CA 1
ATOM 461 C C . THR A 1 73 ? -0.119 -4.117 -4.623 1.00 89.31 73 THR A C 1
ATOM 463 O O . THR A 1 73 ? -0.522 -4.257 -3.470 1.00 89.31 73 THR A O 1
ATOM 466 N N . VAL A 1 74 ? 1.096 -3.632 -4.887 1.00 88.50 74 VAL A N 1
ATOM 467 C CA . VAL A 1 74 ? 1.945 -2.970 -3.891 1.00 88.50 74 VAL A CA 1
ATOM 468 C C . VAL A 1 74 ? 1.978 -1.470 -4.196 1.00 88.50 74 VAL A C 1
ATOM 470 O O . VAL A 1 74 ? 2.626 -1.054 -5.159 1.00 88.50 74 VAL A O 1
ATOM 473 N N . PRO A 1 75 ? 1.333 -0.599 -3.399 1.00 91.50 75 PRO A N 1
ATOM 474 C CA . PRO A 1 75 ? 1.262 0.833 -3.703 1.00 91.50 75 PRO A CA 1
ATOM 475 C C . PRO A 1 75 ? 2.635 1.527 -3.648 1.00 91.50 75 PRO A C 1
ATOM 477 O O . PRO A 1 75 ? 2.825 2.582 -4.251 1.00 91.50 75 PRO A O 1
ATOM 480 N N . GLY A 1 76 ? 3.609 0.943 -2.944 1.00 88.31 76 GLY A N 1
ATOM 481 C CA . GLY A 1 76 ? 4.972 1.450 -2.812 1.00 88.31 76 GLY A CA 1
ATOM 482 C C . GLY A 1 76 ? 5.576 1.108 -1.452 1.00 88.31 76 GLY A C 1
ATOM 483 O O . GLY A 1 76 ? 5.141 0.171 -0.790 1.00 88.31 76 GLY A O 1
ATOM 484 N N . GLY A 1 77 ? 6.566 1.893 -1.021 1.00 84.31 77 GLY A N 1
ATOM 485 C CA . GLY A 1 77 ? 7.261 1.683 0.251 1.00 84.31 77 GLY A CA 1
ATOM 486 C C . GLY A 1 77 ? 8.511 0.814 0.106 1.00 84.31 77 GLY A C 1
ATOM 487 O O . GLY A 1 77 ? 9.226 0.923 -0.894 1.00 84.31 77 GLY A O 1
ATOM 488 N N . ARG A 1 78 ? 8.821 -0.005 1.108 1.00 80.50 78 ARG A N 1
ATOM 489 C CA . ARG A 1 78 ? 10.027 -0.824 1.174 1.00 80.50 78 ARG A CA 1
ATOM 490 C C . ARG A 1 78 ? 9.701 -2.261 1.580 1.00 80.50 78 ARG A C 1
ATOM 492 O O . ARG A 1 78 ? 9.282 -2.472 2.710 1.00 80.50 78 ARG A O 1
ATOM 499 N N . ARG A 1 79 ? 10.039 -3.243 0.735 1.00 76.88 79 ARG A N 1
ATOM 500 C CA . ARG A 1 79 ? 9.922 -4.692 1.020 1.00 76.88 79 ARG A CA 1
ATOM 501 C C . ARG A 1 79 ? 8.484 -5.205 1.208 1.00 76.88 79 ARG A C 1
ATOM 503 O O . ARG A 1 79 ? 8.247 -6.066 2.048 1.00 76.88 79 ARG A O 1
ATOM 510 N N . GLY A 1 80 ? 7.525 -4.684 0.445 1.00 74.75 80 GLY A N 1
ATOM 511 C CA . GLY A 1 80 ? 6.174 -5.252 0.340 1.00 74.75 80 GLY A CA 1
ATOM 512 C C . GLY A 1 80 ? 6.158 -6.496 -0.551 1.00 74.75 80 GLY A C 1
ATOM 513 O O . GLY A 1 80 ? 6.898 -6.537 -1.532 1.00 74.75 80 GLY A O 1
ATOM 514 N N . ALA A 1 81 ? 5.338 -7.493 -0.220 1.00 77.69 81 ALA A N 1
ATOM 515 C CA . ALA A 1 81 ? 5.191 -8.737 -0.981 1.00 77.69 81 ALA A CA 1
ATOM 516 C C . ALA A 1 81 ? 3.700 -9.091 -1.132 1.00 77.69 81 ALA A C 1
ATOM 518 O O . ALA A 1 81 ? 3.083 -9.561 -0.184 1.00 77.69 81 ALA A O 1
ATOM 519 N N . ALA A 1 82 ? 3.125 -8.819 -2.305 1.00 71.62 82 ALA A N 1
ATOM 520 C CA . ALA A 1 82 ? 1.756 -9.169 -2.683 1.00 71.62 82 ALA A CA 1
ATOM 521 C C . ALA A 1 82 ? 1.786 -10.430 -3.563 1.00 71.62 82 ALA A C 1
ATOM 523 O O . ALA A 1 82 ? 1.929 -10.346 -4.786 1.00 71.62 82 ALA A O 1
ATOM 524 N N . GLU A 1 83 ? 1.773 -11.608 -2.939 1.00 73.19 83 GLU A N 1
ATOM 525 C CA . GLU A 1 83 ? 2.012 -12.885 -3.634 1.00 73.19 83 GLU A CA 1
ATOM 526 C C . GLU A 1 83 ? 0.743 -13.543 -4.182 1.00 73.19 83 GLU A C 1
ATOM 528 O O . GLU A 1 83 ? 0.813 -14.410 -5.056 1.00 73.19 83 GLU A O 1
ATOM 533 N N . ASP A 1 84 ? -0.402 -13.061 -3.723 1.00 55.75 84 ASP A N 1
ATOM 534 C CA . ASP A 1 84 ? -1.703 -13.666 -3.930 1.00 55.75 84 ASP A CA 1
ATOM 535 C C . ASP A 1 84 ? -2.559 -12.887 -4.904 1.00 55.75 84 ASP A C 1
ATOM 537 O O . ASP A 1 84 ? -2.394 -11.672 -5.050 1.00 55.75 84 ASP A O 1
ATOM 541 N N . SER A 1 85 ? -3.500 -13.580 -5.545 1.00 74.75 85 SER A N 1
ATOM 542 C CA . SER A 1 85 ? -4.432 -12.907 -6.449 1.00 74.75 85 SER A CA 1
ATOM 543 C C . SER A 1 85 ? -5.288 -11.891 -5.688 1.00 74.75 85 SER A C 1
ATOM 545 O O . SER A 1 85 ? -5.661 -12.147 -4.542 1.00 74.75 85 SER A O 1
ATOM 547 N N . ASP A 1 86 ? -5.542 -10.736 -6.300 1.00 67.69 86 ASP A N 1
ATOM 548 C CA . ASP A 1 86 ? -6.353 -9.632 -5.759 1.00 67.69 86 ASP A CA 1
ATOM 549 C C . ASP A 1 86 ? -5.808 -8.978 -4.471 1.00 67.69 86 ASP A C 1
ATOM 551 O O . ASP A 1 86 ? -6.497 -8.202 -3.802 1.00 67.69 86 ASP A O 1
ATOM 555 N N . SER A 1 87 ? -4.566 -9.285 -4.082 1.00 62.38 87 SER A N 1
ATOM 556 C CA . SER A 1 87 ? -3.998 -8.805 -2.820 1.00 62.38 87 SER A CA 1
ATOM 557 C C . SER A 1 87 ? -3.523 -7.350 -2.889 1.00 62.38 87 SER A C 1
ATOM 559 O O . SER A 1 87 ? -2.995 -6.888 -3.899 1.00 62.38 87 SER A O 1
ATOM 561 N N . PHE A 1 88 ? -3.657 -6.618 -1.780 1.00 75.94 88 PHE A N 1
ATOM 562 C CA . PHE A 1 88 ? -3.115 -5.267 -1.614 1.00 75.94 88 PHE A CA 1
ATOM 563 C C . PHE A 1 88 ? -2.146 -5.239 -0.430 1.00 75.94 88 PHE A C 1
ATOM 565 O O . PHE A 1 88 ? -2.571 -5.426 0.707 1.00 75.94 88 PHE A O 1
ATOM 572 N N . VAL A 1 89 ? -0.857 -4.981 -0.680 1.00 72.19 89 VAL A N 1
ATOM 573 C CA . VAL A 1 89 ? 0.197 -5.048 0.350 1.00 72.19 89 VAL A CA 1
ATOM 574 C C . VAL A 1 89 ? 1.065 -3.798 0.342 1.00 72.19 89 VAL A C 1
ATOM 576 O O . VAL A 1 89 ? 1.793 -3.546 -0.609 1.00 72.19 89 VAL A O 1
ATOM 579 N N . TRP A 1 90 ? 1.065 -3.034 1.433 1.00 73.38 90 TRP A N 1
ATOM 580 C CA . TRP A 1 90 ? 2.055 -1.976 1.696 1.00 73.38 90 TRP A CA 1
ATOM 581 C C . TRP A 1 90 ? 3.160 -2.519 2.630 1.00 73.38 90 TRP A C 1
ATOM 583 O O . TRP A 1 90 ? 2.907 -3.502 3.314 1.00 73.38 90 TRP A O 1
ATOM 593 N N . ASN A 1 91 ? 4.368 -1.926 2.652 1.00 64.75 91 ASN A N 1
ATOM 594 C CA . ASN A 1 91 ? 5.447 -2.137 3.652 1.00 64.75 91 ASN A CA 1
ATOM 595 C C . ASN A 1 91 ? 6.308 -0.869 3.781 1.00 64.75 91 ASN A C 1
ATOM 597 O O . ASN A 1 91 ? 6.667 -0.282 2.765 1.00 64.75 91 ASN A O 1
ATOM 601 N N . ASP A 1 92 ? 6.655 -0.420 4.988 1.00 63.00 92 ASP A N 1
ATOM 602 C CA . ASP A 1 92 ? 7.592 0.690 5.237 1.00 63.00 92 ASP A CA 1
ATOM 603 C C . ASP A 1 92 ? 9.040 0.205 5.470 1.00 63.00 92 ASP A C 1
ATOM 605 O O . ASP A 1 92 ? 10.002 0.980 5.515 1.00 63.00 92 ASP A O 1
ATOM 609 N N . GLY A 1 93 ? 9.211 -1.113 5.564 1.00 55.00 93 GLY A N 1
ATOM 610 C CA . GLY A 1 93 ? 10.474 -1.797 5.742 1.00 55.00 93 GLY A CA 1
ATOM 611 C C . GLY A 1 93 ? 11.002 -1.783 7.172 1.00 55.00 93 GLY A C 1
ATOM 612 O O . GLY A 1 93 ? 12.207 -2.001 7.341 1.00 55.00 93 GLY A O 1
ATOM 613 N N . THR A 1 94 ? 10.161 -1.536 8.180 1.00 47.22 94 THR A N 1
ATOM 614 C CA . THR A 1 94 ? 10.532 -1.620 9.605 1.00 47.22 94 THR A CA 1
ATOM 615 C C . THR A 1 94 ? 10.598 -3.045 10.155 1.00 47.22 94 THR A C 1
ATOM 617 O O . THR A 1 94 ? 11.044 -3.234 11.282 1.00 47.22 94 THR A O 1
ATOM 620 N N . SER A 1 95 ? 10.330 -4.072 9.343 1.00 46.16 95 SER A N 1
ATOM 621 C CA . SER A 1 95 ? 10.790 -5.448 9.575 1.00 46.16 95 SER A CA 1
ATOM 622 C C . SER A 1 95 ? 10.876 -6.209 8.253 1.00 46.16 95 SER A C 1
ATOM 624 O O . SER A 1 95 ? 9.897 -6.368 7.534 1.00 46.16 95 SER A O 1
ATOM 626 N N . TYR A 1 96 ? 12.082 -6.651 7.896 1.00 38.47 96 TYR A N 1
ATOM 627 C CA . TYR A 1 96 ? 12.296 -7.567 6.776 1.00 38.47 96 TYR A CA 1
ATOM 628 C C . TYR A 1 96 ? 11.745 -8.934 7.164 1.00 38.47 96 TYR A C 1
ATOM 630 O O . TYR A 1 96 ? 12.353 -9.612 7.990 1.00 38.47 96 TYR A O 1
ATOM 638 N N . HIS A 1 97 ? 10.626 -9.344 6.579 1.00 41.31 97 HIS A N 1
ATOM 639 C CA . HIS A 1 97 ? 10.214 -10.736 6.633 1.00 41.31 97 HIS A CA 1
ATOM 640 C C . HIS A 1 97 ? 10.688 -11.401 5.338 1.00 41.31 97 HIS A C 1
ATOM 642 O O . HIS A 1 97 ? 10.203 -11.101 4.253 1.00 41.31 97 HIS A O 1
ATOM 648 N N . ALA A 1 98 ? 11.732 -12.223 5.437 1.00 37.94 98 ALA A N 1
ATOM 649 C CA . ALA A 1 98 ? 12.106 -13.109 4.346 1.00 37.94 98 ALA A CA 1
ATOM 650 C C . ALA A 1 98 ? 11.157 -14.306 4.393 1.00 37.94 98 ALA A C 1
ATOM 652 O O . ALA A 1 98 ? 11.257 -15.083 5.342 1.00 37.94 98 ALA A O 1
ATOM 653 N N . ILE A 1 99 ? 10.288 -14.496 3.399 1.00 44.50 99 ILE A N 1
ATOM 654 C CA . ILE A 1 99 ? 9.689 -15.819 3.199 1.00 44.50 99 ILE A CA 1
ATOM 655 C C . ILE A 1 99 ? 9.591 -16.194 1.719 1.00 44.50 99 ILE A C 1
ATOM 657 O O . ILE A 1 99 ? 9.229 -15.354 0.902 1.00 44.50 99 ILE A O 1
ATOM 661 N N . PRO A 1 100 ? 9.903 -17.454 1.370 1.00 38.34 100 PRO A N 1
ATOM 662 C CA . PRO A 1 100 ? 9.230 -18.174 0.296 1.00 38.34 100 PRO A CA 1
ATOM 663 C C . PRO A 1 100 ? 7.783 -18.534 0.698 1.00 38.34 100 PRO A C 1
ATOM 665 O O . PRO A 1 100 ? 7.531 -18.925 1.838 1.00 38.34 100 PRO A O 1
ATOM 668 N N . ASN A 1 101 ? 6.862 -18.402 -0.260 1.00 42.56 101 ASN A N 1
ATOM 669 C CA . ASN A 1 101 ? 5.407 -18.491 -0.115 1.00 42.56 101 ASN A CA 1
ATOM 670 C C . ASN A 1 101 ? 4.876 -19.759 0.584 1.00 42.56 101 ASN A C 1
ATOM 672 O O . ASN A 1 101 ? 5.396 -20.854 0.401 1.00 42.56 101 ASN A O 1
ATOM 676 N N . THR A 1 102 ? 3.819 -19.602 1.388 1.00 35.62 102 THR A N 1
ATOM 677 C CA . THR A 1 102 ? 2.713 -20.579 1.561 1.00 35.62 102 THR A CA 1
ATOM 678 C C . THR A 1 102 ? 1.505 -20.010 2.338 1.00 35.62 102 THR A C 1
ATOM 680 O O . THR A 1 102 ? 0.549 -20.751 2.563 1.00 35.62 102 THR A O 1
ATOM 683 N N . SER A 1 103 ? 1.463 -18.726 2.725 1.00 34.91 103 SER A N 1
ATOM 684 C CA . SER A 1 103 ? 0.293 -18.151 3.417 1.00 34.91 103 SER A CA 1
ATOM 685 C C . SER A 1 103 ? 0.028 -16.688 3.053 1.00 34.91 103 SER A C 1
ATOM 687 O O . SER A 1 103 ? 0.949 -15.876 3.080 1.00 34.91 103 SER A O 1
ATOM 689 N N . PHE A 1 104 ? -1.243 -16.399 2.768 1.00 38.22 104 PHE A N 1
ATOM 690 C CA . PHE A 1 104 ? -1.780 -15.152 2.235 1.00 38.22 104 PHE A CA 1
ATOM 691 C C . PHE A 1 104 ? -1.981 -14.068 3.318 1.00 38.22 104 PHE A C 1
ATOM 693 O O . PHE A 1 104 ? -3.043 -14.046 3.932 1.00 38.22 104 PHE A O 1
ATOM 700 N N . ASP A 1 105 ? -1.015 -13.172 3.568 1.00 37.12 105 ASP A N 1
ATOM 701 C CA . ASP A 1 105 ? -1.212 -11.984 4.431 1.00 37.12 105 ASP A CA 1
ATOM 702 C C . ASP A 1 105 ? -0.212 -10.853 4.100 1.00 37.12 105 ASP A C 1
ATOM 704 O O . ASP A 1 105 ? 1.002 -11.060 4.145 1.00 37.12 105 ASP A O 1
ATOM 708 N N . GLY A 1 106 ? -0.687 -9.624 3.843 1.00 40.47 106 GLY A N 1
ATOM 709 C CA . GLY A 1 106 ? 0.198 -8.460 3.684 1.00 40.47 106 GLY A CA 1
ATOM 710 C C . GLY A 1 106 ? -0.407 -7.115 4.110 1.00 40.47 106 GLY A C 1
ATOM 711 O O . GLY A 1 106 ? -1.277 -6.560 3.447 1.00 40.47 106 GLY A O 1
ATOM 712 N N . LEU A 1 107 ? 0.123 -6.577 5.215 1.00 44.28 107 LEU A N 1
ATOM 713 C CA . LEU A 1 107 ? -0.230 -5.354 5.954 1.00 44.28 107 LEU A CA 1
ATOM 714 C C . LEU A 1 107 ? 1.052 -4.523 6.186 1.00 44.28 107 LEU A C 1
ATOM 716 O O . LEU A 1 107 ? 2.134 -5.109 6.225 1.00 44.28 107 LEU A O 1
ATOM 720 N N . SER A 1 108 ? 0.970 -3.201 6.431 1.00 42.19 108 SER A N 1
ATOM 721 C CA . SER A 1 108 ? 2.157 -2.428 6.859 1.00 42.19 108 SER A CA 1
ATOM 722 C C . SER A 1 108 ? 1.971 -1.362 7.918 1.00 42.19 108 SER A C 1
ATOM 724 O O . SER A 1 108 ? 0.937 -0.708 8.020 1.00 42.19 108 SER A O 1
ATOM 726 N N . SER A 1 109 ? 3.048 -1.224 8.691 1.00 44.50 109 SER A N 1
ATOM 727 C CA . SER A 1 109 ? 3.264 -0.425 9.884 1.00 44.50 109 SER A CA 1
ATOM 728 C C . SER A 1 109 ? 3.774 0.986 9.572 1.00 44.50 109 SER A C 1
ATOM 730 O O . SER A 1 109 ? 4.607 1.173 8.702 1.00 44.50 109 SER A O 1
ATOM 732 N N . SER A 1 110 ? 3.331 1.952 10.378 1.00 43.38 110 SER A N 1
ATOM 733 C CA . SER A 1 110 ? 3.941 3.273 10.616 1.00 43.38 110 SER A CA 1
ATOM 734 C C . SER A 1 110 ? 3.565 4.463 9.699 1.00 43.38 110 SER A C 1
ATOM 736 O O . SER A 1 110 ? 4.231 4.804 8.730 1.00 43.38 110 SER A O 1
ATOM 738 N N . THR A 1 111 ? 2.523 5.212 10.097 1.00 38.47 111 THR A N 1
ATOM 739 C CA . THR A 1 111 ? 2.573 6.691 10.167 1.00 38.47 111 THR A CA 1
ATOM 740 C C . THR A 1 111 ? 1.699 7.183 11.327 1.00 38.47 111 THR A C 1
ATOM 742 O O . THR A 1 111 ? 0.624 6.645 11.573 1.00 38.47 111 THR A O 1
ATOM 745 N N . ALA A 1 112 ? 2.192 8.172 12.073 1.00 43.38 112 ALA A N 1
ATOM 746 C CA . ALA A 1 112 ? 1.488 8.838 13.171 1.00 43.38 112 ALA A CA 1
ATOM 747 C C . ALA A 1 112 ? 0.099 9.358 12.740 1.00 43.38 112 ALA A C 1
ATOM 749 O O . ALA A 1 112 ? -0.023 9.948 11.666 1.00 43.38 112 ALA A O 1
ATOM 750 N N . VAL A 1 113 ? -0.925 9.207 13.588 1.00 42.81 113 VAL A N 1
ATOM 751 C CA . VAL A 1 113 ? -2.278 9.752 13.359 1.00 42.81 113 VAL A CA 1
ATOM 752 C C . VAL A 1 113 ? -2.443 11.012 14.217 1.00 42.81 113 VAL A C 1
ATOM 754 O O . VAL A 1 113 ? -2.215 10.975 15.420 1.00 42.81 113 VAL A O 1
ATOM 757 N N . ASN A 1 114 ? -2.819 12.147 13.615 1.00 40.28 114 ASN A N 1
ATOM 758 C CA . ASN A 1 114 ? -3.069 13.431 14.303 1.00 40.28 114 ASN A CA 1
ATOM 759 C C . ASN A 1 114 ? -1.905 14.001 15.145 1.00 40.28 114 ASN A C 1
ATOM 761 O O . ASN A 1 114 ? -2.133 14.684 16.138 1.00 40.28 114 ASN A O 1
ATOM 765 N N . GLY A 1 115 ? -0.653 13.768 14.739 1.00 40.78 115 GLY A N 1
ATOM 766 C CA . GLY A 1 115 ? 0.523 14.277 15.461 1.00 40.78 115 GLY A CA 1
ATOM 767 C C . GLY A 1 115 ? 0.940 13.430 16.667 1.00 40.78 115 GLY A C 1
ATOM 768 O O . GLY A 1 115 ? 1.977 13.717 17.260 1.00 40.78 115 GLY A O 1
ATOM 769 N N . GLU A 1 116 ? 0.201 12.359 16.968 1.00 38.78 116 GLU A N 1
ATOM 770 C CA . GLU A 1 116 ? 0.584 11.359 17.960 1.00 38.78 116 GLU A CA 1
ATOM 771 C C . GLU A 1 116 ? 1.404 10.244 17.289 1.00 38.78 116 GLU A C 1
ATOM 773 O O . GLU A 1 116 ? 0.930 9.638 16.317 1.00 38.78 116 GLU A O 1
ATOM 778 N N . PRO A 1 117 ? 2.637 9.959 17.757 1.00 42.09 117 PRO A N 1
ATOM 779 C CA . PRO A 1 117 ? 3.412 8.816 17.291 1.00 42.09 117 PRO A CA 1
ATOM 780 C C . PRO A 1 117 ? 2.556 7.554 17.373 1.00 42.09 117 PRO A C 1
ATOM 782 O O . PRO A 1 117 ? 1.879 7.342 18.378 1.00 42.09 117 PRO A O 1
ATOM 785 N N . VAL A 1 118 ? 2.608 6.701 16.344 1.00 45.16 118 VAL A N 1
ATOM 786 C CA . VAL A 1 118 ? 2.013 5.362 16.441 1.00 45.16 118 VAL A CA 1
ATOM 787 C C . VAL A 1 118 ? 2.611 4.717 17.684 1.00 45.16 118 VAL A C 1
ATOM 789 O O . VAL A 1 118 ? 3.835 4.615 17.804 1.00 45.16 118 VAL A O 1
ATOM 792 N N . THR A 1 119 ? 1.771 4.426 18.671 1.00 41.78 119 THR A N 1
ATOM 793 C CA . THR A 1 119 ? 2.232 4.067 20.007 1.00 41.78 119 THR A CA 1
ATOM 794 C C . THR A 1 119 ? 2.905 2.699 19.962 1.00 41.78 119 THR A C 1
ATOM 796 O O . THR A 1 119 ? 2.237 1.676 20.064 1.00 41.78 119 THR A O 1
ATOM 799 N N . GLY A 1 120 ? 4.230 2.699 19.827 1.00 37.59 120 GLY A N 1
ATOM 800 C CA . GLY A 1 120 ? 5.094 1.531 19.987 1.00 37.59 120 GLY A CA 1
ATOM 801 C C . GLY A 1 120 ? 5.434 0.759 18.699 1.00 37.59 120 GLY A C 1
ATOM 802 O O . GLY A 1 120 ? 4.762 0.906 17.676 1.00 37.59 120 GLY A O 1
ATOM 803 N N . PRO A 1 121 ? 6.513 -0.053 18.739 1.00 33.53 121 PRO A N 1
ATOM 804 C CA . PRO A 1 121 ? 6.772 -1.085 17.730 1.00 33.53 121 PRO A CA 1
ATOM 805 C C . PRO A 1 121 ? 5.605 -2.094 17.662 1.00 33.53 121 PRO A C 1
ATOM 807 O O . PRO A 1 121 ? 4.845 -2.211 18.620 1.00 33.53 121 PRO A O 1
ATOM 810 N N . ASP A 1 122 ? 5.473 -2.814 16.542 1.00 39.16 122 ASP A N 1
ATOM 811 C CA . ASP A 1 122 ? 4.489 -3.896 16.325 1.00 39.16 122 ASP A CA 1
ATOM 812 C C . ASP A 1 122 ? 3.008 -3.462 16.262 1.00 39.16 122 ASP A C 1
ATOM 814 O O . ASP A 1 122 ? 2.122 -4.082 16.850 1.00 39.16 122 ASP A O 1
ATOM 818 N N . THR A 1 123 ? 2.712 -2.391 15.520 1.00 40.62 123 THR A N 1
ATOM 819 C CA . THR A 1 123 ? 1.347 -1.861 15.355 1.00 40.62 123 THR A CA 1
ATOM 820 C C . THR A 1 123 ? 0.811 -2.024 13.930 1.00 40.62 123 THR A C 1
ATOM 822 O O . THR A 1 123 ? 1.510 -1.785 12.944 1.00 40.62 123 THR A O 1
ATOM 825 N N . PHE A 1 124 ? -0.474 -2.379 13.821 1.00 48.25 124 PHE A N 1
ATOM 826 C CA . PHE A 1 124 ? -1.238 -2.380 12.572 1.00 48.25 124 PHE A CA 1
ATOM 827 C C . PHE A 1 124 ? -2.144 -1.143 12.532 1.00 48.25 124 PHE A C 1
ATOM 829 O O . PHE A 1 124 ? -3.058 -1.011 13.344 1.00 48.25 124 PHE A O 1
ATOM 836 N N . SER A 1 125 ? -1.856 -0.206 11.625 1.00 51.25 125 SER A N 1
ATOM 837 C CA . SER A 1 125 ? -2.573 1.072 11.512 1.00 51.25 125 SER A CA 1
ATOM 838 C C . SER A 1 125 ? -3.455 1.083 10.265 1.00 51.25 125 SER A C 1
ATOM 840 O O . SER A 1 125 ? -2.954 0.917 9.156 1.00 51.25 125 SER A O 1
ATOM 842 N N . VAL A 1 126 ? -4.759 1.313 10.440 1.00 56.47 126 VAL A N 1
ATOM 843 C CA . VAL A 1 126 ? -5.748 1.390 9.351 1.00 56.47 126 VAL A CA 1
ATOM 844 C C . VAL A 1 126 ? -6.401 2.767 9.365 1.00 56.47 126 VAL A C 1
ATOM 846 O O . VAL A 1 126 ? -6.932 3.186 10.389 1.00 56.47 126 VAL A O 1
ATOM 849 N N . SER A 1 127 ? -6.388 3.466 8.229 1.00 52.06 127 SER A N 1
ATOM 850 C CA . SER A 1 127 ? -7.106 4.733 8.040 1.00 52.06 127 SER A CA 1
ATOM 851 C C . SER A 1 127 ? -8.256 4.522 7.058 1.00 52.06 127 SER A C 1
ATOM 853 O O . SER A 1 127 ? -8.027 4.360 5.861 1.00 52.06 127 SER A O 1
ATOM 855 N N . ALA A 1 128 ? -9.492 4.491 7.562 1.00 52.53 128 ALA A N 1
ATOM 856 C CA . ALA A 1 128 ? -10.694 4.272 6.760 1.00 52.53 128 ALA A CA 1
ATOM 857 C C . ALA A 1 128 ? -11.842 5.177 7.245 1.00 52.53 128 ALA A C 1
ATOM 859 O O . ALA A 1 128 ? -12.474 4.896 8.259 1.00 52.53 128 ALA A O 1
ATOM 860 N N . GLN A 1 129 ? -12.134 6.262 6.511 1.00 49.44 129 GLN A N 1
ATOM 861 C CA . GLN A 1 129 ? -13.186 7.238 6.871 1.00 49.44 129 GLN A CA 1
ATOM 862 C C . GLN A 1 129 ? -14.592 6.618 6.921 1.00 49.44 129 GLN A C 1
ATOM 864 O O . GLN A 1 129 ? -15.447 7.092 7.658 1.00 49.44 129 GLN A O 1
ATOM 869 N N . GLY A 1 130 ? -14.824 5.543 6.161 1.00 48.66 130 GLY A N 1
ATOM 870 C CA . GLY A 1 130 ? -16.079 4.786 6.174 1.00 48.66 130 GLY A CA 1
ATOM 871 C C . GLY A 1 130 ? -16.180 3.744 7.291 1.00 48.66 130 GLY A C 1
ATOM 872 O O . GLY A 1 130 ? -17.209 3.085 7.394 1.00 48.66 130 GLY A O 1
ATOM 873 N N . GLY A 1 131 ? -15.140 3.590 8.114 1.00 60.91 131 GLY A N 1
ATOM 874 C CA . GLY A 1 131 ? -15.047 2.552 9.132 1.00 60.91 131 GLY A CA 1
ATOM 875 C C . GLY A 1 131 ? -14.241 1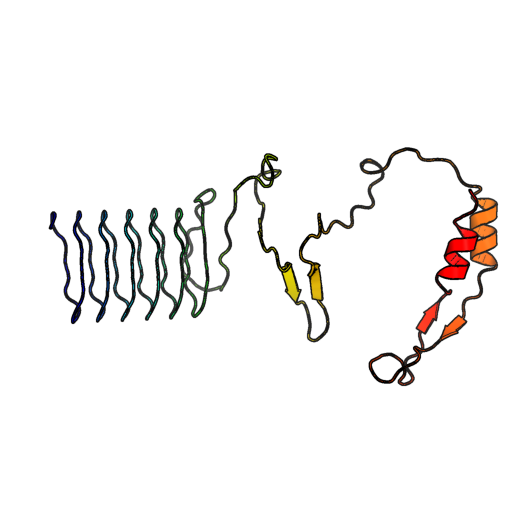.324 8.703 1.00 60.91 131 GLY A C 1
ATOM 876 O O . GLY A 1 131 ? -13.871 1.158 7.542 1.00 60.91 131 GLY A O 1
ATOM 877 N N . VAL A 1 132 ? -13.960 0.454 9.671 1.00 68.88 132 VAL A N 1
ATOM 878 C CA . VAL A 1 132 ? -13.206 -0.795 9.521 1.00 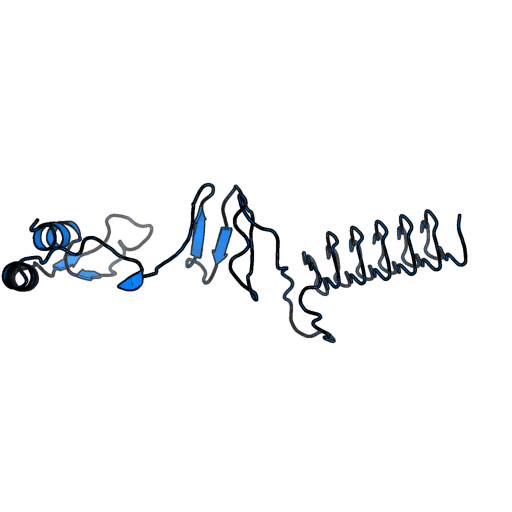68.88 132 VAL A CA 1
ATOM 879 C C . VAL A 1 132 ? -14.075 -1.947 10.006 1.00 68.88 132 VAL A C 1
ATOM 881 O O . VAL A 1 132 ? -14.620 -1.902 11.107 1.00 68.88 132 VAL A O 1
ATOM 884 N N . ARG A 1 133 ? -14.207 -2.995 9.193 1.00 64.50 133 ARG A N 1
ATOM 885 C CA . ARG A 1 133 ? -15.008 -4.181 9.507 1.00 64.50 133 ARG A CA 1
ATOM 886 C C . ARG A 1 133 ? -14.093 -5.397 9.642 1.00 64.50 133 ARG A C 1
ATOM 888 O O . ARG A 1 133 ? -13.424 -5.757 8.683 1.00 64.50 133 ARG A O 1
ATOM 895 N N . PHE A 1 134 ? -14.112 -6.056 10.795 1.00 67.88 134 PHE A N 1
ATOM 896 C CA . PHE A 1 134 ? -13.488 -7.360 11.016 1.00 67.88 134 PHE A CA 1
ATOM 897 C C . PHE A 1 134 ? -14.592 -8.409 11.130 1.00 67.88 134 PHE A C 1
ATOM 899 O O . PHE A 1 134 ? -15.396 -8.363 12.058 1.00 67.88 134 PHE A O 1
ATOM 906 N N . ILE A 1 135 ? -14.668 -9.325 10.168 1.00 53.28 135 ILE A N 1
ATOM 907 C CA . ILE A 1 135 ? -15.726 -10.339 10.080 1.00 53.28 135 ILE A CA 1
ATOM 908 C C . ILE A 1 135 ? -15.173 -11.662 10.618 1.00 53.28 135 ILE A C 1
ATOM 910 O O . ILE A 1 135 ? -14.175 -12.157 10.108 1.00 53.28 135 ILE A O 1
ATOM 914 N N . THR A 1 136 ? -15.808 -12.231 11.642 1.00 50.12 136 THR A N 1
ATOM 915 C CA . THR A 1 136 ? -15.381 -13.472 12.320 1.00 50.12 136 THR A CA 1
ATOM 916 C C . THR A 1 136 ? -16.391 -14.618 12.183 1.00 50.12 136 THR A C 1
ATOM 918 O O . THR A 1 136 ? -16.137 -15.723 12.655 1.00 50.12 136 THR A O 1
ATOM 921 N N . GLY A 1 137 ? -17.522 -14.384 11.510 1.00 45.00 137 GLY A N 1
ATOM 922 C CA . GLY A 1 137 ? -18.552 -15.382 11.219 1.00 45.00 137 GLY A CA 1
ATOM 923 C C . GLY A 1 137 ? -19.622 -14.839 10.270 1.00 45.00 137 GLY A C 1
ATOM 924 O O . GLY A 1 137 ? -19.596 -13.661 9.917 1.00 45.00 137 GLY A O 1
ATOM 925 N N . SER A 1 138 ? -20.586 -15.678 9.878 1.00 45.22 138 SER A N 1
ATOM 926 C CA . SER A 1 138 ? -21.685 -15.302 8.965 1.00 45.22 138 SER A CA 1
ATOM 927 C C . SER A 1 138 ? -22.531 -14.126 9.473 1.00 45.22 138 SER A C 1
ATOM 929 O O . SER A 1 138 ? -23.091 -13.394 8.659 1.00 45.22 138 SER A O 1
ATOM 931 N N . SER A 1 139 ? -22.537 -13.898 10.792 1.00 47.81 139 SER A N 1
ATOM 932 C CA . SER A 1 139 ? -23.200 -12.759 11.446 1.00 47.81 139 SER A CA 1
ATOM 933 C C . SER A 1 139 ? -22.322 -12.046 12.488 1.00 47.81 139 SER A C 1
ATOM 935 O O . SER A 1 139 ? -22.781 -11.120 13.149 1.00 47.81 139 SER A O 1
ATOM 937 N N . SER A 1 140 ? -21.063 -12.457 12.667 1.00 42.44 140 SER A N 1
ATOM 938 C CA . SER A 1 140 ? -20.191 -11.951 13.738 1.00 42.44 140 SER A CA 1
ATOM 939 C C . SER A 1 140 ? -19.191 -10.957 13.180 1.00 42.44 140 SER A C 1
ATOM 941 O O . SER A 1 140 ? -18.354 -11.313 12.350 1.00 42.44 140 SER A O 1
ATOM 943 N N . VAL A 1 141 ? -19.295 -9.699 13.610 1.00 59.38 141 VAL A N 1
ATOM 944 C CA . VAL A 1 141 ? -18.492 -8.606 13.072 1.00 59.38 141 VAL A CA 1
ATOM 945 C C . VAL A 1 141 ? -18.113 -7.600 14.152 1.00 59.38 141 VAL A C 1
ATOM 947 O O . VAL A 1 141 ? -18.982 -7.061 14.829 1.00 59.38 141 VAL A O 1
ATOM 950 N N . THR A 1 142 ? -16.828 -7.261 14.222 1.00 68.69 142 THR A N 1
ATOM 951 C CA . THR A 1 142 ? -16.344 -6.040 14.871 1.00 68.69 142 THR A CA 1
ATOM 952 C C . THR A 1 142 ? -16.322 -4.934 13.828 1.00 68.69 142 THR A C 1
ATOM 954 O O . THR A 1 142 ? -15.485 -4.933 12.928 1.00 68.69 142 THR A O 1
ATOM 957 N N . TYR A 1 143 ? -17.278 -4.012 13.907 1.00 63.59 143 TYR A N 1
ATOM 958 C CA . TYR A 1 143 ? -17.352 -2.860 13.016 1.00 63.59 143 TYR A CA 1
ATOM 959 C C . TYR A 1 143 ? -17.005 -1.592 13.789 1.00 63.59 143 TYR A C 1
ATOM 961 O O . TYR A 1 143 ? -17.729 -1.181 14.692 1.00 63.59 143 TYR A O 1
ATOM 969 N N . ILE A 1 144 ? -15.885 -0.982 13.428 1.00 73.44 144 ILE A N 1
ATOM 970 C CA . ILE A 1 144 ? -15.505 0.359 13.853 1.00 73.44 144 ILE A CA 1
ATOM 971 C C . ILE A 1 144 ? -16.115 1.298 12.819 1.00 73.44 144 ILE A C 1
ATOM 973 O O . ILE A 1 144 ? -15.675 1.296 11.675 1.00 73.44 144 ILE A O 1
ATOM 977 N N . SER A 1 145 ? -17.158 2.047 13.174 1.00 59.53 145 SER A N 1
ATOM 978 C CA . SER A 1 145 ? -17.811 2.959 12.229 1.00 59.53 145 SER A CA 1
ATOM 979 C C . SER A 1 145 ? -16.880 4.093 11.790 1.00 59.53 145 SER A C 1
ATOM 981 O O . SER A 1 145 ? -15.926 4.437 12.493 1.00 59.53 145 SER A O 1
ATOM 983 N N . GLY A 1 146 ? -17.198 4.724 10.657 1.00 58.00 146 GLY A N 1
ATOM 984 C CA . GLY A 1 146 ? -16.639 6.036 10.318 1.00 58.00 146 GLY A CA 1
ATOM 985 C C . GLY A 1 146 ? -16.793 7.021 11.484 1.00 58.00 146 GLY A C 1
ATOM 986 O O . GLY A 1 146 ? -17.753 6.918 12.252 1.00 58.00 146 GLY A O 1
ATOM 987 N N . ASP A 1 147 ? -15.811 7.907 11.659 1.00 55.59 147 ASP A N 1
ATOM 988 C CA . ASP A 1 147 ? -15.720 8.902 12.746 1.00 55.59 147 ASP A CA 1
ATOM 989 C C . ASP A 1 147 ? -15.607 8.345 14.181 1.00 55.59 147 ASP A C 1
ATOM 991 O O . ASP A 1 147 ? -15.580 9.109 15.150 1.00 55.59 147 ASP A O 1
ATOM 995 N N . SER A 1 148 ? -15.485 7.024 14.346 1.00 56.91 148 SER A N 1
ATOM 996 C CA . SER A 1 148 ? -15.211 6.413 15.648 1.00 56.91 148 SER A CA 1
ATOM 997 C C . SER A 1 148 ? -13.784 6.734 16.107 1.00 56.91 148 SER A C 1
ATOM 999 O O . SER A 1 148 ? -12.814 6.522 15.379 1.00 56.91 148 SER A O 1
ATOM 1001 N N . THR A 1 149 ? -13.634 7.238 17.334 1.00 58.62 149 THR A N 1
ATOM 1002 C CA . THR A 1 149 ? -12.335 7.635 17.909 1.00 58.62 149 THR A CA 1
ATOM 1003 C C . THR A 1 149 ? -11.585 6.483 18.583 1.00 58.62 149 THR A C 1
ATOM 1005 O O . THR A 1 149 ? -10.487 6.685 19.101 1.00 58.62 149 THR A O 1
ATOM 1008 N N . GLY A 1 150 ? -12.135 5.265 18.552 1.00 61.34 150 GLY A N 1
ATOM 1009 C CA . GLY A 1 150 ? -11.425 4.059 18.961 1.00 61.34 150 GLY A CA 1
ATOM 1010 C C . GLY A 1 150 ? -12.329 2.849 19.191 1.00 61.34 150 GLY A C 1
ATOM 1011 O O . GLY A 1 150 ? -13.511 2.975 19.493 1.00 61.34 150 GLY A O 1
ATOM 1012 N N . TRP A 1 151 ? -11.729 1.660 19.119 1.00 59.44 151 TRP A N 1
ATOM 1013 C CA . TRP A 1 151 ? -12.258 0.443 19.732 1.00 59.44 151 TRP A CA 1
ATOM 1014 C C . TRP A 1 151 ? -11.268 -0.001 20.807 1.00 59.44 151 TRP A C 1
ATOM 1016 O O . TRP A 1 151 ? -10.197 -0.522 20.505 1.00 59.44 151 TRP A O 1
ATOM 1026 N N . SER A 1 152 ? -11.616 0.214 22.076 1.00 54.91 152 SER A N 1
ATOM 1027 C CA . SER A 1 152 ? -10.885 -0.349 23.213 1.00 54.91 152 SER A CA 1
ATOM 1028 C C . SER A 1 152 ? -11.882 -0.875 24.239 1.00 54.91 152 SER A C 1
ATOM 1030 O O . SER A 1 152 ? -12.823 -0.172 24.602 1.00 54.91 152 SER A O 1
ATOM 1032 N N . THR A 1 153 ? -11.677 -2.099 24.725 1.00 56.62 153 THR A N 1
ATOM 1033 C CA . THR A 1 153 ? -12.387 -2.624 25.899 1.00 56.62 153 THR A CA 1
ATOM 1034 C C . THR A 1 153 ? -11.375 -2.790 27.030 1.00 56.62 153 THR A C 1
ATOM 1036 O O . THR A 1 153 ? -10.986 -3.895 27.397 1.00 56.62 153 THR A O 1
ATOM 1039 N N . THR A 1 154 ? -10.888 -1.668 27.562 1.00 41.16 154 THR A N 1
ATOM 1040 C CA . THR A 1 154 ? -9.892 -1.657 28.644 1.00 41.16 154 THR A CA 1
ATOM 1041 C C . THR A 1 154 ? -10.579 -1.384 29.981 1.00 41.16 154 THR A C 1
ATOM 1043 O O . THR A 1 154 ? -10.834 -0.238 30.338 1.00 41.16 154 THR A O 1
ATOM 1046 N N . SER A 1 155 ? -10.862 -2.435 30.757 1.00 48.88 155 SER A N 1
ATOM 1047 C CA . SER A 1 155 ? -11.343 -2.315 32.144 1.00 48.88 155 SER A CA 1
ATOM 1048 C C . SER A 1 155 ? -10.193 -2.535 33.132 1.00 48.88 155 SER A C 1
ATOM 1050 O O . SER A 1 155 ? -10.164 -3.512 33.876 1.00 48.88 155 SER A O 1
ATOM 1052 N N . THR A 1 156 ? -9.198 -1.642 33.126 1.00 58.22 156 THR A N 1
ATOM 1053 C CA . THR A 1 156 ? -8.117 -1.657 34.126 1.00 58.22 156 THR A CA 1
ATOM 1054 C C . THR A 1 156 ? -8.297 -0.509 35.115 1.00 58.22 156 THR A C 1
ATOM 1056 O O . THR A 1 156 ? -8.728 0.585 34.749 1.00 58.22 156 THR A O 1
ATOM 1059 N N . ARG A 1 157 ? -7.963 -0.739 36.393 1.00 57.47 157 ARG A N 1
ATOM 1060 C CA . ARG A 1 157 ? -8.036 0.303 37.435 1.00 57.47 157 ARG A CA 1
ATOM 1061 C C . ARG A 1 157 ? -7.139 1.501 37.105 1.00 57.47 157 ARG A C 1
ATOM 1063 O O . ARG A 1 157 ? -7.513 2.628 37.388 1.00 57.47 157 ARG A O 1
ATOM 1070 N N . THR A 1 158 ? -5.995 1.251 36.471 1.00 57.09 158 THR A N 1
ATOM 1071 C CA . THR A 1 158 ? -5.021 2.270 36.049 1.00 57.09 158 THR A CA 1
ATOM 1072 C C . THR A 1 158 ? -5.578 3.235 34.997 1.00 57.09 158 THR A C 1
ATOM 1074 O O . THR A 1 158 ? -5.090 4.353 34.891 1.00 57.09 158 THR A O 1
ATOM 1077 N N . ALA A 1 159 ? -6.607 2.830 34.245 1.00 53.62 159 ALA A N 1
ATOM 1078 C CA . ALA A 1 159 ? -7.251 3.659 33.228 1.00 53.62 159 ALA A CA 1
ATOM 1079 C C . ALA A 1 159 ? -8.443 4.490 33.756 1.00 53.62 159 ALA A C 1
ATOM 1081 O O . ALA A 1 159 ? -9.067 5.201 32.973 1.00 53.62 159 ALA A O 1
ATOM 1082 N N . LYS A 1 160 ? -8.788 4.405 35.053 1.00 61.91 160 LYS A N 1
ATOM 1083 C CA . LYS A 1 160 ? -9.961 5.065 35.664 1.00 61.91 160 LYS A CA 1
ATOM 1084 C C . LYS A 1 160 ? -9.540 5.977 36.828 1.00 61.91 160 LYS A C 1
ATOM 1086 O O . LYS A 1 160 ? -8.620 5.648 37.574 1.00 61.91 160 LYS A O 1
ATOM 1091 N N . THR A 1 161 ? -10.219 7.111 37.006 1.00 57.41 161 THR A N 1
ATOM 1092 C CA . THR A 1 161 ? -10.003 8.072 38.111 1.00 57.41 161 THR A CA 1
ATOM 1093 C C . THR A 1 161 ? -11.336 8.400 38.804 1.00 57.41 161 THR A C 1
ATOM 1095 O O . THR A 1 161 ? -12.373 7.920 38.358 1.00 57.41 161 THR A O 1
ATOM 1098 N N . ASN A 1 162 ? -11.318 9.166 39.907 1.00 73.25 162 ASN A N 1
ATOM 1099 C CA . ASN A 1 162 ? -12.510 9.539 40.696 1.00 73.25 162 ASN A CA 1
ATOM 1100 C C . ASN A 1 162 ? -13.348 8.342 41.174 1.00 73.25 162 ASN A C 1
ATOM 1102 O O . ASN A 1 162 ? -14.563 8.306 41.024 1.00 73.25 162 ASN A O 1
ATOM 1106 N N . PHE A 1 163 ? -12.683 7.340 41.751 1.00 81.62 163 PHE A N 1
ATOM 1107 C CA . PHE A 1 163 ? -13.389 6.254 42.420 1.00 81.62 163 PHE A CA 1
ATOM 1108 C C . PHE A 1 163 ? -14.064 6.778 43.686 1.00 81.62 163 PHE A C 1
ATOM 1110 O O . PHE A 1 163 ? -13.382 7.065 44.672 1.00 81.62 163 PHE A O 1
ATOM 1117 N N . GLU A 1 164 ? -15.385 6.843 43.658 1.00 84.25 164 GLU A N 1
ATOM 1118 C CA . GLU A 1 164 ? -16.205 7.086 44.835 1.00 84.25 164 GLU A CA 1
ATOM 1119 C C . GLU A 1 164 ? -16.736 5.741 45.345 1.00 84.25 164 GLU A C 1
ATOM 1121 O O . GLU A 1 164 ? -17.181 4.909 44.547 1.00 84.25 164 GLU A O 1
ATOM 1126 N N . PRO A 1 165 ? -16.608 5.449 46.650 1.00 81.75 165 PRO A N 1
ATOM 1127 C CA . PRO A 1 165 ? -17.237 4.273 47.224 1.00 81.75 165 PRO A CA 1
ATOM 1128 C C . PRO A 1 165 ? -18.755 4.377 47.067 1.00 81.75 165 PRO A C 1
ATOM 1130 O O . PRO A 1 165 ? -19.343 5.371 47.483 1.00 81.75 165 PRO A O 1
ATOM 1133 N N . VAL A 1 166 ? -19.372 3.340 46.512 1.00 84.50 166 VAL A N 1
ATOM 1134 C CA . VAL A 1 166 ? -20.826 3.147 46.558 1.00 84.50 166 VAL A CA 1
ATOM 1135 C C . VAL A 1 166 ? -21.187 2.297 47.774 1.00 84.50 166 VAL A C 1
ATOM 1137 O O . VAL A 1 166 ? -20.337 1.559 48.286 1.00 84.50 166 VAL A O 1
ATOM 1140 N N . ASP A 1 167 ? -22.432 2.387 48.235 1.00 87.69 167 ASP A N 1
ATOM 1141 C CA . ASP A 1 167 ? -22.944 1.498 49.277 1.00 87.69 167 ASP A CA 1
ATOM 1142 C C . ASP A 1 167 ? -23.034 0.068 48.733 1.00 87.69 167 ASP A C 1
ATOM 1144 O O . ASP A 1 167 ? -23.937 -0.302 47.983 1.00 87.69 167 ASP A O 1
ATOM 1148 N N . THR A 1 168 ? -22.046 -0.747 49.090 1.00 86.38 168 THR A N 1
ATOM 1149 C CA . THR A 1 168 ? -21.948 -2.118 48.598 1.00 86.38 168 THR A CA 1
ATOM 1150 C C . THR A 1 168 ? -23.046 -3.020 49.141 1.00 86.38 168 THR A C 1
ATOM 1152 O O . THR A 1 168 ? -23.375 -3.993 48.470 1.00 86.38 168 THR A O 1
ATOM 1155 N N . GLU A 1 169 ? -23.591 -2.735 50.329 1.00 89.56 169 GLU A N 1
ATOM 1156 C CA . GLU A 1 169 ? -24.700 -3.522 50.883 1.00 89.56 169 GLU A CA 1
ATOM 1157 C C . GLU A 1 169 ? -25.969 -3.238 50.081 1.00 89.56 169 GLU A C 1
ATOM 1159 O O . GLU A 1 169 ? -26.590 -4.178 49.599 1.00 89.56 169 GLU A O 1
ATOM 1164 N N . ALA A 1 170 ? -26.257 -1.965 49.790 1.00 85.19 170 ALA A N 1
ATOM 1165 C CA . ALA A 1 170 ? -27.383 -1.587 48.935 1.00 85.19 170 ALA A CA 1
ATOM 1166 C C . ALA A 1 170 ? -27.290 -2.190 47.520 1.00 85.19 170 ALA A C 1
ATOM 1168 O O . ALA A 1 170 ? -28.287 -2.670 46.985 1.00 85.19 170 ALA A O 1
ATOM 1169 N N . VAL A 1 171 ? -26.092 -2.219 46.921 1.00 86.25 171 VAL A N 1
ATOM 1170 C CA . VAL A 1 171 ? -25.883 -2.850 45.605 1.00 86.25 171 VAL A CA 1
ATOM 1171 C C . VAL A 1 171 ? -26.077 -4.368 45.674 1.00 86.25 171 VAL A C 1
ATOM 1173 O O . VAL A 1 171 ? -26.693 -4.944 44.780 1.00 86.25 171 VAL A O 1
ATOM 1176 N N . VAL A 1 172 ? -25.559 -5.039 46.708 1.00 88.75 172 VAL A N 1
ATOM 1177 C CA . VAL A 1 172 ? -25.719 -6.495 46.872 1.00 88.75 172 VAL A CA 1
ATOM 1178 C C . VAL A 1 172 ? -27.177 -6.863 47.129 1.00 88.75 172 VAL A C 1
ATOM 1180 O O . VAL A 1 172 ? -27.667 -7.800 46.500 1.00 88.75 172 VAL A O 1
ATOM 1183 N N . ASP A 1 173 ? -27.868 -6.117 47.988 1.00 89.81 173 ASP A N 1
ATOM 1184 C CA . ASP A 1 173 ? -29.287 -6.315 48.280 1.00 89.81 173 ASP A CA 1
ATOM 1185 C C . ASP A 1 173 ? -30.136 -6.058 47.030 1.00 89.81 173 ASP A C 1
ATOM 1187 O O . ASP A 1 173 ? -30.974 -6.883 46.674 1.00 89.81 173 ASP A O 1
ATOM 1191 N N . GLY A 1 174 ? -29.848 -4.988 46.282 1.00 85.62 174 GLY A N 1
ATOM 1192 C CA . GLY A 1 174 ? -30.521 -4.706 45.016 1.00 85.62 174 GLY A CA 1
ATOM 1193 C C . GLY A 1 174 ? -30.315 -5.810 43.975 1.00 85.62 174 GLY A C 1
ATOM 1194 O O . GLY A 1 174 ? -31.268 -6.223 43.321 1.00 85.62 174 GLY A O 1
ATOM 1195 N N . VAL A 1 175 ? -29.096 -6.353 43.848 1.00 86.38 175 VAL A N 1
ATOM 1196 C CA . VAL A 1 175 ? -28.826 -7.500 42.961 1.00 86.38 175 VAL A CA 1
ATOM 1197 C C . VAL A 1 175 ? -29.545 -8.764 43.442 1.00 86.38 175 VAL A C 1
ATOM 1199 O O . VAL A 1 175 ? -29.997 -9.550 42.608 1.00 86.38 175 VAL A O 1
ATOM 1202 N N . ALA A 1 176 ? -29.654 -8.978 44.755 1.00 88.31 176 ALA A N 1
ATOM 1203 C CA . ALA A 1 176 ? -30.352 -10.126 45.332 1.00 88.31 176 ALA A CA 1
ATOM 1204 C C . ALA A 1 176 ? -31.874 -10.062 45.114 1.00 88.31 176 ALA A C 1
ATOM 1206 O O . ALA A 1 176 ? -32.491 -11.104 44.890 1.00 88.31 176 ALA A O 1
ATOM 1207 N N . ASP A 1 177 ? -32.444 -8.857 45.123 1.00 87.38 177 ASP A N 1
ATOM 1208 C CA . ASP A 1 177 ? -33.867 -8.594 44.879 1.00 87.38 177 ASP A CA 1
ATOM 1209 C C . ASP A 1 177 ? -34.209 -8.420 43.388 1.00 87.38 177 ASP A C 1
ATOM 1211 O O . ASP A 1 177 ? -35.370 -8.221 43.027 1.00 87.38 177 ASP A O 1
ATOM 1215 N N . MET A 1 178 ? -33.216 -8.501 42.498 1.00 86.62 178 MET A N 1
ATOM 1216 C CA . MET A 1 178 ? -33.412 -8.281 41.069 1.00 86.62 178 MET A CA 1
ATOM 1217 C C . MET A 1 178 ? -34.224 -9.415 40.425 1.00 86.62 178 MET A C 1
ATOM 1219 O O . MET A 1 178 ? -33.881 -10.597 40.526 1.00 86.62 178 MET A O 1
ATOM 1223 N N . ASP A 1 179 ? -35.269 -9.049 39.681 1.00 88.06 179 ASP A N 1
ATOM 1224 C CA . ASP A 1 179 ? -36.126 -10.004 38.979 1.00 88.06 179 ASP A CA 1
ATOM 1225 C C . ASP A 1 179 ? -35.385 -10.668 37.807 1.00 88.06 179 ASP A C 1
ATOM 1227 O O . ASP A 1 179 ? -35.328 -10.159 36.684 1.00 88.06 179 ASP A O 1
ATOM 1231 N N . VAL A 1 180 ? -34.855 -11.871 38.030 1.00 88.06 180 VAL A N 1
ATOM 1232 C CA . VAL A 1 180 ? -34.328 -12.701 36.941 1.00 88.06 180 VAL A CA 1
ATOM 1233 C C . VAL A 1 180 ? -35.492 -13.356 36.208 1.00 88.06 180 VAL A C 1
ATOM 1235 O O . VAL A 1 180 ? -36.130 -14.287 36.702 1.00 88.06 180 VAL A O 1
ATOM 1238 N N . SER A 1 181 ? -35.745 -12.883 34.993 1.00 88.19 181 SER A N 1
ATOM 1239 C CA . SER A 1 181 ? -36.835 -13.361 34.148 1.00 88.19 181 SER A CA 1
ATOM 1240 C C . SER A 1 181 ? -36.314 -14.092 32.917 1.00 88.19 181 SER A C 1
ATOM 1242 O O . SER A 1 181 ? -35.155 -13.965 32.523 1.00 88.19 181 SER A O 1
ATOM 1244 N N . THR A 1 182 ? -37.191 -14.874 32.289 1.00 87.00 182 THR A N 1
ATOM 1245 C CA . THR A 1 182 ? -36.936 -15.449 30.964 1.00 87.00 182 THR A CA 1
ATOM 1246 C C . THR A 1 182 ? -37.779 -14.731 29.922 1.00 87.00 182 THR A C 1
ATOM 1248 O O . THR A 1 182 ? -38.998 -14.646 30.079 1.00 87.00 182 THR A O 1
ATOM 1251 N N . TRP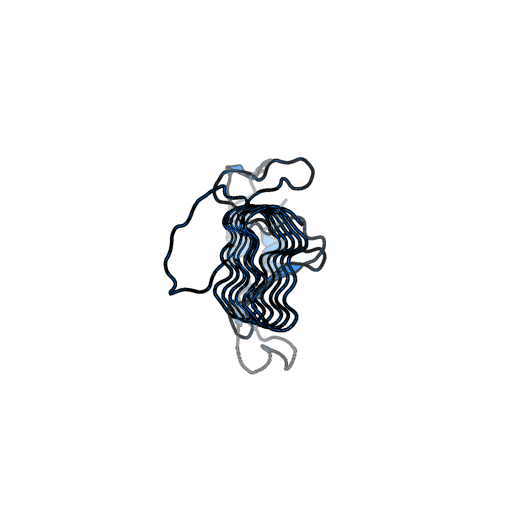 A 1 183 ? -37.160 -14.245 28.854 1.00 83.94 183 TRP A N 1
ATOM 1252 C CA . TRP A 1 183 ? -37.780 -13.351 27.876 1.00 83.94 183 TRP A CA 1
ATOM 1253 C C . TRP A 1 183 ? -37.383 -13.722 26.438 1.00 83.94 183 TRP A C 1
ATOM 1255 O O . TRP A 1 183 ? -36.544 -14.595 26.223 1.00 83.94 183 TRP A O 1
ATOM 1265 N N . GLU A 1 184 ? -38.046 -13.096 25.470 1.00 80.69 184 GLU A N 1
ATOM 1266 C CA . GLU A 1 184 ? -37.875 -13.305 24.027 1.00 80.69 184 GLU A CA 1
ATOM 1267 C C . GLU A 1 184 ? -37.991 -11.943 23.317 1.00 80.69 184 GLU A C 1
ATOM 1269 O O . GLU A 1 184 ? -38.717 -11.058 23.793 1.00 80.69 184 GLU A O 1
ATOM 1274 N N . TYR A 1 185 ? -37.259 -11.748 22.217 1.00 74.69 185 TYR A N 1
ATOM 1275 C CA . TYR A 1 185 ? -37.300 -10.502 21.446 1.00 74.69 185 TYR A CA 1
ATOM 1276 C C . TYR A 1 185 ? -38.602 -10.364 20.643 1.00 74.69 185 TYR A C 1
ATOM 1278 O O . TYR A 1 185 ? -39.265 -11.341 20.305 1.00 74.69 185 TYR A O 1
ATOM 1286 N N . ARG A 1 186 ? -38.992 -9.119 20.345 1.00 71.00 186 ARG A N 1
ATOM 1287 C CA . ARG A 1 186 ? -40.245 -8.798 19.648 1.00 71.00 186 ARG A CA 1
ATOM 1288 C C . ARG A 1 186 ? -40.050 -8.598 18.134 1.00 71.00 186 ARG A C 1
ATOM 1290 O O . ARG A 1 186 ? -40.440 -7.540 17.667 1.00 71.00 186 ARG A O 1
ATOM 1297 N N . ASP A 1 187 ? -39.485 -9.552 17.387 1.00 60.41 187 ASP A N 1
ATOM 1298 C CA . ASP A 1 187 ? -39.649 -9.673 15.917 1.00 60.41 187 ASP A CA 1
ATOM 1299 C C . ASP A 1 187 ? -38.896 -10.871 15.286 1.00 60.41 187 ASP A C 1
ATOM 1301 O O . ASP A 1 187 ? -38.080 -11.558 15.906 1.00 60.41 187 ASP A O 1
ATOM 1305 N N . ASP A 1 188 ? -39.241 -11.125 14.019 1.00 54.28 188 ASP A N 1
ATOM 1306 C CA . ASP A 1 188 ? -38.962 -12.336 13.240 1.00 54.28 188 ASP A CA 1
ATOM 1307 C C . ASP A 1 188 ? -37.520 -12.412 12.678 1.00 54.28 188 ASP A C 1
ATOM 1309 O O . ASP A 1 188 ? -37.159 -13.414 12.054 1.00 54.28 188 ASP A O 1
ATOM 1313 N N . GLU A 1 189 ? -36.685 -11.388 12.901 1.00 57.06 189 GLU A N 1
ATOM 1314 C CA . GLU A 1 189 ? -35.304 -11.279 12.386 1.00 57.06 189 GLU A CA 1
ATOM 1315 C C . GLU A 1 189 ? -34.219 -11.599 13.441 1.00 57.06 189 GLU A C 1
ATOM 1317 O O . GLU A 1 189 ? -33.025 -11.469 13.168 1.00 57.06 189 GLU A O 1
ATOM 1322 N N . GLY A 1 190 ? -34.637 -12.148 14.591 1.00 54.91 190 GLY A N 1
ATOM 1323 C CA . GLY A 1 190 ? -33.791 -12.883 15.539 1.00 54.91 190 GLY A CA 1
ATOM 1324 C C . GLY A 1 190 ? -33.536 -12.108 16.837 1.00 54.91 190 GLY A C 1
ATOM 1325 O O . GLY A 1 190 ? -32.723 -11.195 16.861 1.00 54.91 190 GLY A O 1
ATOM 1326 N N . GLU A 1 191 ? -34.150 -12.447 17.971 1.00 53.34 191 GLU A N 1
ATOM 1327 C CA . GLU A 1 191 ? -34.367 -13.822 18.456 1.00 53.34 191 GLU A CA 1
ATOM 1328 C C . GLU A 1 191 ? -35.812 -14.063 18.951 1.00 53.34 191 GLU A C 1
ATOM 1330 O O . GLU A 1 1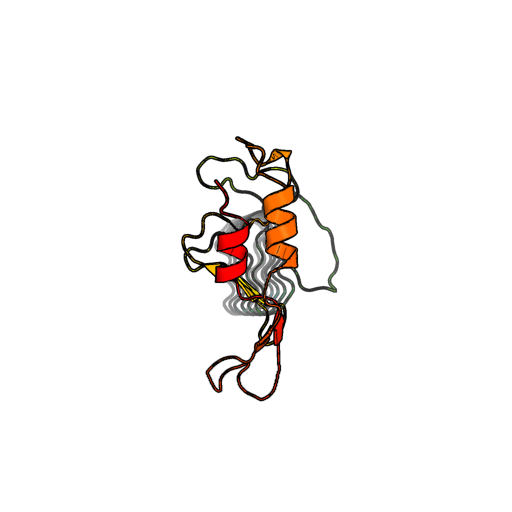91 ? -36.037 -14.614 20.021 1.00 53.34 191 GLU A O 1
ATOM 1335 N N . GLY A 1 192 ? -36.816 -13.646 18.170 1.00 54.94 192 GLY A N 1
ATOM 1336 C CA . GLY A 1 192 ? -38.243 -13.938 18.388 1.00 54.94 192 GLY A CA 1
ATOM 1337 C C . GLY A 1 192 ? -38.747 -15.236 17.734 1.00 54.94 192 GLY A C 1
ATOM 1338 O O . GLY A 1 192 ? -39.755 -15.212 17.029 1.00 54.94 192 GLY A O 1
ATOM 1339 N N . GLN A 1 193 ? -38.025 -16.358 17.890 1.00 55.66 193 GLN A N 1
ATOM 1340 C CA . GLN A 1 193 ? -38.401 -17.679 17.339 1.00 55.66 193 GLN A CA 1
ATOM 1341 C C . GLN A 1 193 ? -38.255 -18.835 18.351 1.00 55.66 193 GLN A C 1
ATOM 1343 O O . GLN A 1 193 ? -37.754 -19.911 18.026 1.00 55.66 193 GLN A O 1
ATOM 1348 N N . GLY A 1 194 ? -38.699 -18.640 19.592 1.00 66.06 194 GLY A N 1
ATOM 1349 C CA . GLY A 1 194 ? -38.684 -19.674 20.634 1.00 66.06 194 GLY A CA 1
ATOM 1350 C C . GLY A 1 194 ? -37.348 -19.848 21.364 1.00 66.06 194 GLY A C 1
ATOM 1351 O O . GLY A 1 194 ? -37.263 -20.678 22.274 1.00 66.06 194 GLY A O 1
ATOM 1352 N N . GLU A 1 195 ? -36.337 -19.048 21.023 1.00 64.38 195 GLU A N 1
ATOM 1353 C CA . GLU A 1 195 ? -35.103 -18.932 21.796 1.00 64.38 195 GLU A CA 1
ATOM 1354 C C . GLU A 1 195 ? -35.368 -18.037 23.007 1.00 64.38 195 GLU A C 1
ATOM 1356 O O . GLU A 1 195 ? -35.659 -16.846 22.901 1.00 64.38 195 GLU A O 1
ATOM 1361 N N . ARG A 1 196 ? -35.352 -18.650 24.193 1.00 77.50 196 ARG A N 1
ATOM 1362 C CA . ARG A 1 196 ? -35.590 -17.938 25.446 1.00 77.50 196 ARG A CA 1
ATOM 1363 C C . ARG A 1 196 ? -34.269 -17.536 26.064 1.00 77.50 196 ARG A C 1
ATOM 1365 O O . ARG A 1 196 ? -33.436 -18.380 26.387 1.00 77.50 196 ARG A O 1
ATOM 1372 N N . HIS A 1 197 ? -34.153 -16.254 26.348 1.00 79.88 197 HIS A N 1
ATOM 1373 C CA . HIS A 1 197 ? -33.050 -15.697 27.107 1.00 79.88 197 HIS A CA 1
ATOM 1374 C C . HIS A 1 197 ? -33.423 -15.690 28.582 1.00 79.88 197 HIS A C 1
ATOM 1376 O O . HIS A 1 197 ? -34.601 -15.605 28.931 1.00 79.88 197 HIS A O 1
ATOM 1382 N N . ILE A 1 198 ? -32.429 -15.800 29.459 1.00 85.94 198 ILE A N 1
ATOM 1383 C CA . ILE A 1 198 ? -32.596 -15.656 30.904 1.00 85.94 198 ILE A CA 1
ATOM 1384 C C . ILE A 1 198 ? -31.682 -14.546 31.392 1.00 85.94 198 ILE A C 1
ATOM 1386 O O . ILE A 1 198 ? -30.498 -14.512 31.062 1.00 85.94 198 ILE A O 1
ATOM 1390 N N . GLY A 1 199 ? -32.231 -13.647 32.193 1.00 85.81 199 GLY A N 1
ATOM 1391 C CA . GLY A 1 199 ? -31.454 -12.590 32.808 1.00 85.81 199 GLY A CA 1
ATOM 1392 C C . GLY A 1 199 ? -32.328 -11.456 33.323 1.00 85.81 199 GLY A C 1
ATOM 1393 O O . GLY A 1 199 ? -33.526 -11.411 33.031 1.00 85.81 199 GLY A O 1
ATOM 1394 N N . PRO A 1 200 ? -31.729 -10.541 34.091 1.00 86.12 200 PRO A N 1
ATOM 1395 C CA . PRO A 1 200 ? -32.369 -9.279 34.418 1.00 86.12 200 PRO A CA 1
ATOM 1396 C C . PRO A 1 200 ? -32.511 -8.403 33.172 1.00 86.12 200 PRO A C 1
ATOM 1398 O O . PRO A 1 200 ? -31.780 -8.563 32.190 1.00 86.12 200 PRO A O 1
ATOM 1401 N N . VAL A 1 201 ? -33.418 -7.434 33.232 1.00 86.38 201 VAL A N 1
ATOM 1402 C CA . VAL A 1 201 ? -33.469 -6.352 32.244 1.00 86.38 201 VAL A CA 1
ATOM 1403 C C . VAL A 1 201 ? -32.499 -5.237 32.642 1.00 86.38 201 VAL A C 1
ATOM 1405 O O . VAL A 1 201 ? -32.318 -4.945 33.823 1.00 86.38 201 VAL A O 1
ATOM 1408 N N . ALA A 1 202 ? -31.856 -4.609 31.655 1.00 80.75 202 ALA A N 1
ATOM 1409 C CA . ALA A 1 202 ? -30.789 -3.635 31.900 1.00 80.75 202 ALA A CA 1
ATOM 1410 C C . ALA A 1 202 ? -31.252 -2.399 32.693 1.00 80.75 202 ALA A C 1
ATOM 1412 O O . ALA A 1 202 ? -30.461 -1.840 33.444 1.00 80.75 202 ALA A O 1
ATOM 1413 N N . GLU A 1 203 ? -32.522 -2.004 32.561 1.00 81.62 203 GLU A N 1
ATOM 1414 C CA . GLU A 1 203 ? -33.121 -0.887 33.309 1.00 81.62 203 GLU A CA 1
ATOM 1415 C C . GLU A 1 203 ? -33.111 -1.154 34.822 1.00 81.62 203 GLU A C 1
ATOM 1417 O O . GLU A 1 203 ? -32.636 -0.323 35.585 1.00 81.62 203 GLU A O 1
ATOM 1422 N N . GLN A 1 204 ? -33.513 -2.357 35.249 1.00 79.38 204 GLN A N 1
ATOM 1423 C CA . GLN A 1 204 ? -33.481 -2.746 36.665 1.00 79.38 204 GLN A CA 1
ATOM 1424 C C . GLN A 1 204 ? -32.054 -2.774 37.214 1.00 79.38 204 GLN A C 1
ATOM 1426 O O . GLN A 1 204 ? -31.799 -2.305 38.319 1.00 79.38 204 GLN A O 1
ATOM 1431 N N . PHE A 1 205 ? -31.109 -3.312 36.437 1.00 81.00 205 PHE A N 1
ATOM 1432 C CA . PHE A 1 205 ? -29.708 -3.331 36.849 1.00 81.00 205 PHE A CA 1
ATOM 1433 C C . PHE A 1 205 ? -29.139 -1.915 36.969 1.00 81.00 205 PHE A C 1
ATOM 1435 O O . PHE A 1 205 ? -28.376 -1.652 37.893 1.00 81.00 205 PHE A O 1
ATOM 1442 N N . HIS A 1 206 ? -29.522 -1.005 36.067 1.00 81.44 206 HIS A N 1
ATOM 1443 C CA . HIS A 1 206 ? -29.127 0.397 36.130 1.00 81.44 206 HIS A CA 1
ATOM 1444 C C . HIS A 1 206 ? -29.626 1.062 37.417 1.00 81.44 206 HIS A C 1
ATOM 1446 O O . HIS A 1 206 ? -28.804 1.636 38.122 1.00 81.44 206 HIS A O 1
ATOM 1452 N N . ASP A 1 207 ? -30.901 0.892 37.774 1.00 81.25 207 ASP A N 1
ATOM 1453 C CA . ASP A 1 207 ? -31.488 1.468 38.994 1.00 81.25 207 ASP A CA 1
ATOM 1454 C C . ASP A 1 207 ? -30.786 0.988 40.281 1.00 81.25 207 ASP A C 1
ATOM 1456 O O . ASP A 1 207 ? -30.661 1.738 41.247 1.00 81.25 207 ASP A O 1
ATOM 1460 N N . ILE A 1 208 ? -30.295 -0.257 40.298 1.00 81.25 208 ILE A N 1
ATOM 1461 C CA . ILE A 1 208 ? -29.560 -0.832 41.437 1.00 81.25 208 ILE A CA 1
ATOM 1462 C C . ILE A 1 208 ? -28.154 -0.234 41.568 1.00 81.25 208 ILE A C 1
ATOM 1464 O O . ILE A 1 208 ? -27.662 -0.039 42.679 1.00 81.25 208 ILE A O 1
ATOM 1468 N N . VAL A 1 209 ? -27.474 0.009 40.445 1.00 77.06 209 VAL A N 1
ATOM 1469 C CA . VAL A 1 209 ? -26.072 0.464 40.441 1.00 77.06 209 VAL A CA 1
ATOM 1470 C C . VAL A 1 209 ? -25.922 1.982 40.348 1.00 77.06 209 VAL A C 1
ATOM 1472 O O . VAL A 1 209 ? -24.817 2.479 40.554 1.00 77.06 209 VAL A O 1
ATOM 1475 N N . ASP A 1 210 ? -27.009 2.709 40.081 1.00 72.38 210 ASP A N 1
ATOM 1476 C CA . ASP A 1 210 ? -27.090 4.178 40.067 1.00 72.38 210 ASP A CA 1
ATOM 1477 C C . ASP A 1 210 ? -27.425 4.762 41.455 1.00 72.38 210 ASP A C 1
ATOM 1479 O O . ASP A 1 210 ? -28.005 5.837 41.587 1.00 72.38 210 ASP A O 1
ATOM 1483 N N . VAL A 1 211 ? -27.055 4.049 42.524 1.00 60.09 211 VAL A N 1
ATOM 1484 C CA . VAL A 1 211 ? -27.088 4.546 43.908 1.00 60.09 211 VAL A CA 1
ATOM 1485 C C . VAL A 1 211 ? -25.938 5.540 44.145 1.00 60.09 211 VAL A C 1
ATOM 1487 O O . VAL A 1 211 ? -24.969 5.246 44.848 1.00 60.09 211 VAL A O 1
ATOM 1490 N N . GLY A 1 212 ? -26.029 6.705 43.494 1.00 51.69 212 GLY A N 1
ATOM 1491 C CA . GLY A 1 212 ? -25.146 7.870 43.634 1.00 51.69 212 GLY A CA 1
ATOM 1492 C C . GLY A 1 212 ? -25.873 9.090 44.185 1.00 51.69 212 GLY A C 1
ATOM 1493 O O . GLY A 1 212 ? -26.935 9.449 43.631 1.00 51.69 212 GLY A O 1
#

Foldseek 3Di:
DEEQEEQQAACEDECYEENEYHQAHCEYECYEYNEYEQAHVEYENYEYCEYEQAHCEYECYEENAYACAHVEYENYAYQWYNNYHPHYAYENPPDHDDDDDDDGDHAYDDDDDPPHGPPDPPDGDDDDQQWDWDDDDPPDIDTGGHPRPDDDPDPDPVVDDDDDDADVVQLVVLVVPFDWDWDFDDDDPDDNPPDIDTGGDVVSNCVSVVRD

Radius of gyration: 27.68 Å; chains: 1; bounding box: 62×35×78 Å

Sequence (212 aa):
GGEANTASGINATVGGGYQNAASGPNATVGGGNQNTVSGDQATVGGGILNTASGEEATVGGGYQNTASGTEATVPGGRRGAAEDSDSFVWNDGTSYHAIPNTSFDGLSSSTAVNGEPVTGPDTFSVSAQGGVRFITGSSSVTYISGDSTGWSTTSTRTAKTNFEPVDTEAVVDGVADMDVSTWEYRDDEGEGQGERHIGPVAEQFHDIVDVG